Protein AF-0000000066492422 (afdb_homodimer)

Foldseek 3Di:
DPPVQVVLFVLQVVQLVLLLVLVVVVCVVVVPPDDCVVVSVFWDWDGADLQFKTKIKGAAAPVQPDPVQWGDPVSVVSNCVVRQLSSRRSVDDVLASDRVFKDWPDKDKFFDATGGHGAMKMKIKGWPDDDNFKTKIKIWIAHPVRPGTGMIMITMMTGHDDDPVSRVSSVVSVVVVVVVVD/DPPVQVVLFVLQVVQLVLLLVLVVVVCVVVVPPDDCVVVSVFWDWDGADLQFKTKIKGAAAPVQPDPVQWGDPVSVVSNCVVRQLSSRRSVDDVLASDRVFKDWPDKDKFFDATGGHGAMKMKIKGWPDDDNFKTKIKIWIAHPVRPGTGMIMITMMTGHDDDPVSRVSSVVSVVVVVVVVD

pLDDT: mean 96.15, std 6.26, range [48.66, 99.0]

Solvent-accessible surface area (backbone atoms only — not comparable to full-atom values): 18317 Å² total; per-residue (Å²): 126,57,79,64,56,54,51,42,34,50,50,11,38,47,35,39,51,49,51,52,51,53,51,51,49,50,33,59,76,65,65,53,65,29,60,56,45,68,55,69,70,56,55,39,83,73,48,36,30,49,81,17,16,28,28,33,35,40,68,33,42,63,55,41,12,40,97,86,49,25,53,25,77,21,47,52,31,36,52,50,48,49,51,39,59,52,13,43,34,33,61,36,39,93,94,35,62,40,72,84,9,61,45,67,38,30,44,37,37,40,47,70,43,88,47,46,58,73,41,58,36,24,40,42,19,37,47,74,44,73,61,90,49,45,33,37,27,38,34,39,32,23,36,79,83,64,80,44,66,31,30,40,36,42,38,34,33,37,51,48,82,50,54,67,72,51,48,50,52,51,51,52,50,53,52,53,54,56,58,69,75,107,127,59,79,65,54,54,52,42,33,50,50,10,38,47,35,40,51,47,50,51,52,54,52,52,49,51,33,58,75,65,65,53,64,29,59,58,46,67,54,70,69,58,55,39,82,74,47,35,31,50,81,17,16,29,29,33,34,39,66,33,42,62,53,42,11,39,94,87,50,24,54,26,79,23,48,51,31,36,53,51,48,48,50,40,60,52,14,45,34,33,62,36,40,94,95,36,63,40,71,84,9,62,44,68,40,30,43,37,38,41,46,70,43,88,48,48,57,73,40,59,34,25,41,41,19,38,48,76,43,72,60,88,47,46,33,37,27,37,34,39,33,24,35,80,84,63,81,45,66,29,31,39,35,43,38,34,33,35,52,48,82,49,54,66,71,51,48,50,53,52,51,51,50,52,51,53,54,57,57,70,75,106

Sequence (364 aa):
MTNDDGARRRAAREAVEGFCEVYKGIMKEKNFKGYDRQLMQDLRLIDASPSGGAVWELTITEFWANLNGVMHGGAYGVIFDMCTAISMNPIAREGYWEFLAGVTRSLNISYLKAVPIGTTIRIRANVVQHGRTMALISAVMESPDGKVVYATAEHHKVHVPVQPEYAQRMKKWRQRRELAKLMTNDDGARRRAAREAVEGFCEVYKGIMKEKNFKGYDRQLMQDLRLIDASPSGGAVWELTITEFWANLNGVMHGGAYGVIFDMCTAISMNPIAREGYWEFLAGVTRSLNISYLKAVPIGTTIRIRANVVQHGRTMALISAVMESPDGKVVYATAEHHKVHVPVQPEYAQRMKKWRQRRELAKL

Secondary structure (DSSP, 8-state):
--HHHHHHHHHHHHHHHHHHHHHHHHHHHTT---TTHHHHHH-EEEEEETTTEEEEEEE--GGGB-TTSBB-HHHHHHHHHHHHHHTTGGG-BTTBS-TT-EEEEEEEEEE-S--BTT-EEEEEEEEEEE-SSEEEEEEEEE-TTS--EEEEEEEEEEE-PPPHHHHHHHHHHHHHHHHHT-/--HHHHHHHHHHHHHHHHHHHHHHHHHHHTT---TTHHHHHH-EEEEEETTTEEEEEEE--GGGB-TTSBB-HHHHHHHHHHHHHHTTGGG-BTTBS-TT-EEEEEEEEEE-S--BTT-EEEEEEEEEEE-SSEEEEEEEEE-TTS--EEEEEEEEEEE-PPPHHHHHHHHHHHHHHHHHT-

InterPro domains:
  IPR006683 Thioesterase domain [PF03061] (68-149)
  IPR029069 HotDog domain superfamily [SSF54637] (42-155)
  IPR039298 Acyl-coenzyme A thioesterase 13 [PTHR21660] (27-159)

Radius of gyration: 21.84 Å; Cα contacts (8 Å, |Δi|>4): 768; chains: 2; bounding box: 45×78×49 Å

Nearest PDB structures (foldseek):
  2h4u-assembly1_A  TM=9.415E-01  e=3.063E-11  Homo sapiens
  4gah-assembly1_B  TM=8.588E-01  e=3.114E-08  Homo sapiens
  4ae8-assembly2_D  TM=7.469E-01  e=1.188E-08  Homo sapiens
  4ae8-assembly1_A  TM=6.690E-01  e=1.512E-08  Homo sapiens
  7qv0-assembly1_C-2  TM=8.274E-01  e=2.562E-07  Candidatus Scalindua brodae

Organism: Paracoccidioides lutzii (strain ATCC MYA-826 / Pb01) (NCBI:txid502779)

Structure (mmCIF, N/CA/C/O backbone):
data_AF-0000000066492422-model_v1
#
loop_
_entity.id
_entity.type
_entity.pdbx_description
1 polymer 'Thioesterase domain-containing protein'
#
loop_
_atom_site.group_PDB
_atom_site.id
_atom_site.type_symbol
_atom_site.label_atom_id
_atom_site.label_alt_id
_atom_site.label_comp_id
_atom_site.label_asym_id
_atom_site.label_entity_id
_atom_site.label_seq_id
_atom_site.pdbx_PDB_ins_code
_atom_site.Cartn_x
_atom_site.Cartn_y
_atom_site.Cartn_z
_atom_site.occupancy
_atom_site.B_iso_or_equiv
_atom_site.auth_seq_id
_atom_site.auth_comp_id
_atom_site.auth_asym_id
_atom_site.auth_atom_id
_atom_site.pdbx_PDB_model_num
ATOM 1 N N . MET A 1 1 ? -21.359 25.891 19.078 1 48.66 1 MET A N 1
ATOM 2 C CA . MET A 1 1 ? -19.922 25.781 18.859 1 48.66 1 MET A CA 1
ATOM 3 C C . MET A 1 1 ? -19.188 27.031 19.344 1 48.66 1 MET A C 1
ATOM 5 O O . MET A 1 1 ? -19.406 28.125 18.812 1 48.66 1 MET A O 1
ATOM 9 N N . THR A 1 2 ? -18.766 27 20.578 1 56.66 2 THR A N 1
ATOM 10 C CA . THR A 1 2 ? -18.266 28.25 21.125 1 56.66 2 THR A CA 1
ATOM 11 C C . THR A 1 2 ? -17.172 28.828 20.219 1 56.66 2 THR A C 1
ATOM 13 O O . THR A 1 2 ? -16.625 28.125 19.391 1 56.66 2 THR A O 1
ATOM 16 N N . ASN A 1 3 ? -16.984 30.203 20.188 1 65.94 3 ASN A N 1
ATOM 17 C CA . ASN A 1 3 ? -16 31 19.469 1 65.94 3 ASN A CA 1
ATOM 18 C C . ASN A 1 3 ? -14.625 30.344 19.484 1 65.94 3 ASN A C 1
ATOM 20 O O . ASN A 1 3 ? -13.922 30.359 18.469 1 65.94 3 ASN A O 1
ATOM 24 N N . ASP A 1 4 ? -14.289 29.547 20.516 1 81.31 4 ASP A N 1
ATOM 25 C CA . ASP A 1 4 ? -12.977 28.938 20.719 1 81.31 4 ASP A CA 1
ATOM 26 C C . ASP A 1 4 ? -12.852 27.641 19.938 1 81.31 4 ASP A C 1
ATOM 28 O O . ASP A 1 4 ? -11.812 27.375 19.312 1 81.31 4 ASP A O 1
ATOM 32 N N . ASP A 1 5 ? -14.008 26.891 19.812 1 83.12 5 ASP A N 1
ATOM 33 C CA . ASP A 1 5 ? -13.992 25.625 19.078 1 83.12 5 ASP A CA 1
ATOM 34 C C . ASP A 1 5 ? -13.812 25.859 17.578 1 83.12 5 ASP A C 1
ATOM 36 O O . ASP A 1 5 ? -13.078 25.125 16.906 1 83.12 5 ASP A O 1
ATOM 40 N N . GLY A 1 6 ? -14.375 26.875 17.094 1 88.5 6 GLY A N 1
ATOM 41 C CA . GLY A 1 6 ? -14.242 27.234 15.688 1 88.5 6 GLY A CA 1
ATOM 42 C C . GLY A 1 6 ? -12.828 27.625 15.305 1 88.5 6 GLY A C 1
ATOM 43 O O . GLY A 1 6 ? -12.336 27.234 14.242 1 88.5 6 GLY A O 1
ATOM 44 N N . ALA A 1 7 ? -12.227 28.406 16.141 1 91.94 7 ALA A N 1
ATOM 45 C CA . ALA A 1 7 ? -10.852 28.844 15.898 1 91.94 7 ALA A CA 1
ATOM 46 C C . ALA A 1 7 ? -9.898 27.656 15.906 1 91.94 7 ALA A C 1
ATOM 48 O O . ALA A 1 7 ? -8.977 27.578 15.086 1 91.94 7 ALA A O 1
ATOM 49 N N . ARG A 1 8 ? -10.117 26.781 16.797 1 94.38 8 ARG A N 1
ATOM 50 C CA . ARG A 1 8 ? -9.266 25.594 16.891 1 94.38 8 ARG A CA 1
ATOM 51 C C . ARG A 1 8 ? -9.422 24.703 15.672 1 94.38 8 ARG A C 1
ATOM 53 O O . ARG A 1 8 ? -8.445 24.125 15.188 1 94.38 8 ARG A O 1
ATOM 60 N N . ARG A 1 9 ? -10.578 24.562 15.234 1 94.62 9 ARG A N 1
ATOM 61 C CA . ARG A 1 9 ? -10.844 23.766 14.047 1 94.62 9 ARG A CA 1
ATOM 62 C C . ARG A 1 9 ? -10.219 24.391 12.805 1 94.62 9 ARG A C 1
ATOM 64 O O . ARG A 1 9 ? -9.703 23.688 11.945 1 94.62 9 ARG A O 1
ATOM 71 N N . ARG A 1 10 ? -10.32 25.625 12.75 1 95.31 10 ARG A N 1
ATOM 72 C CA . ARG A 1 10 ? -9.695 26.344 11.633 1 95.31 10 ARG A CA 1
ATOM 73 C C . ARG A 1 10 ? -8.188 26.156 11.641 1 95.31 10 ARG A C 1
ATOM 75 O O . ARG A 1 10 ? -7.57 25.969 10.594 1 95.31 10 ARG A O 1
ATOM 82 N N . ALA A 1 11 ? -7.664 26.234 12.797 1 96 11 ALA A N 1
ATOM 83 C CA . ALA A 1 11 ? -6.223 26.062 12.938 1 96 11 ALA A CA 1
ATOM 84 C C . ALA A 1 11 ? -5.801 24.656 12.523 1 96 11 ALA A C 1
ATOM 86 O O . ALA A 1 11 ? -4.754 24.469 11.898 1 96 11 ALA A O 1
ATOM 87 N N . ALA A 1 12 ? -6.598 23.703 12.898 1 98.06 12 ALA A N 1
ATOM 88 C CA . ALA A 1 12 ? -6.324 22.312 12.516 1 98.06 12 ALA A CA 1
ATOM 89 C C . ALA A 1 12 ? -6.352 22.141 11 1 98.06 12 ALA A C 1
ATOM 91 O O . ALA A 1 12 ? -5.461 21.516 10.422 1 98.06 12 ALA A O 1
ATOM 92 N N . ARG A 1 13 ? -7.332 22.672 10.422 1 97.94 13 ARG A N 1
ATOM 93 C CA . ARG A 1 13 ? -7.449 22.609 8.969 1 97.94 13 ARG A CA 1
ATOM 94 C C . ARG A 1 13 ? -6.254 23.281 8.297 1 97.94 13 ARG A C 1
ATOM 96 O O . ARG A 1 13 ? -5.699 22.75 7.332 1 97.94 13 ARG A O 1
ATOM 103 N N . GLU A 1 14 ? -5.859 24.406 8.797 1 97.06 14 GLU A N 1
ATOM 104 C CA . GLU A 1 14 ? -4.727 25.125 8.242 1 97.06 14 GLU A CA 1
ATOM 105 C C . GLU A 1 14 ? -3.438 24.312 8.352 1 97.06 14 GLU A C 1
ATOM 107 O O . GLU A 1 14 ? -2.586 24.375 7.461 1 97.06 14 GLU A O 1
ATOM 112 N N . ALA A 1 15 ? -3.301 23.656 9.438 1 97.62 15 ALA A N 1
ATOM 113 C CA . ALA A 1 15 ? -2.111 22.828 9.633 1 97.62 15 ALA A CA 1
ATOM 114 C C . ALA A 1 15 ? -2.018 21.75 8.562 1 97.62 15 ALA A C 1
ATOM 116 O O . ALA A 1 15 ? -0.952 21.531 7.977 1 97.62 15 ALA A O 1
ATOM 117 N N . VAL A 1 16 ? -3.115 21.078 8.289 1 98.56 16 VAL A N 1
ATOM 118 C CA . VAL A 1 16 ? -3.148 20.016 7.285 1 98.56 16 VAL A CA 1
ATOM 119 C C . VAL A 1 16 ? -2.934 20.609 5.895 1 98.56 16 VAL A C 1
ATOM 121 O O . VAL A 1 16 ? -2.146 20.094 5.102 1 98.56 16 VAL A O 1
ATOM 124 N N . GLU A 1 17 ? -3.57 21.703 5.629 1 98 17 GLU A N 1
ATOM 125 C CA . GLU A 1 17 ? -3.424 22.359 4.336 1 98 17 GLU A CA 1
ATOM 126 C C . GLU A 1 17 ? -1.992 22.844 4.129 1 98 17 GLU A C 1
ATOM 128 O O . GLU A 1 17 ? -1.464 22.781 3.016 1 98 17 GLU A O 1
ATOM 133 N N . GLY A 1 18 ? -1.442 23.422 5.227 1 97.62 18 GLY A N 1
ATOM 134 C CA . GLY A 1 18 ? -0.054 23.844 5.152 1 97.62 18 GLY A CA 1
ATOM 135 C C . GLY A 1 18 ? 0.898 22.719 4.793 1 97.62 18 GLY A C 1
ATOM 136 O O . GLY A 1 18 ? 1.77 22.891 3.936 1 97.62 18 GLY A O 1
ATOM 137 N N . PHE A 1 19 ? 0.755 21.609 5.473 1 98.06 19 PHE A N 1
ATOM 138 C CA . PHE A 1 19 ? 1.548 20.438 5.125 1 98.06 19 PHE A CA 1
ATOM 139 C C . PHE A 1 19 ? 1.428 20.109 3.639 1 98.06 19 PHE A C 1
ATOM 141 O O . PHE A 1 19 ? 2.438 19.938 2.951 1 98.06 19 PHE A O 1
ATOM 148 N N . CYS A 1 20 ? 0.201 19.984 3.137 1 98.38 20 CYS A N 1
ATOM 149 C CA . CYS A 1 20 ? -0.037 19.609 1.746 1 98.38 20 CYS A CA 1
ATOM 150 C C . CYS A 1 20 ? 0.605 20.625 0.797 1 98.38 20 CYS A C 1
ATOM 152 O O . CYS A 1 20 ? 1.192 20.234 -0.216 1 98.38 20 CYS A O 1
ATOM 154 N N . GLU A 1 21 ? 0.509 21.906 1.115 1 97.94 21 GLU A N 1
ATOM 155 C CA . GLU A 1 21 ? 1.081 22.938 0.263 1 97.94 21 GLU A CA 1
ATOM 156 C C . GLU A 1 21 ? 2.6 22.812 0.179 1 97.94 21 GLU A C 1
ATOM 158 O O . GLU A 1 21 ? 3.172 22.844 -0.913 1 97.94 21 GLU A O 1
ATOM 163 N N . VAL A 1 22 ? 3.191 22.688 1.302 1 97.94 22 VAL A N 1
ATOM 164 C CA . VAL A 1 22 ? 4.645 22.562 1.336 1 97.94 22 VAL A CA 1
ATOM 165 C C . VAL A 1 22 ? 5.074 21.281 0.632 1 97.94 22 VAL A C 1
ATOM 167 O O . VAL A 1 22 ? 6.023 21.281 -0.155 1 97.94 22 VAL A O 1
ATOM 170 N N . TYR A 1 23 ? 4.402 20.203 0.917 1 97.94 23 TYR A N 1
ATOM 171 C CA . TYR A 1 23 ? 4.691 18.891 0.323 1 97.94 23 TYR A CA 1
ATOM 172 C C . TYR A 1 23 ? 4.617 18.969 -1.197 1 97.94 23 TYR A C 1
ATOM 174 O O . TYR A 1 23 ? 5.551 18.562 -1.891 1 97.94 23 TYR A O 1
ATOM 182 N N . LYS A 1 24 ? 3.557 19.484 -1.705 1 97.19 24 LYS A N 1
ATOM 183 C CA . LYS A 1 24 ? 3.361 19.609 -3.146 1 97.19 24 LYS A CA 1
ATOM 184 C C . LYS A 1 24 ? 4.391 20.547 -3.762 1 97.19 24 LYS A C 1
ATOM 186 O O . LYS A 1 24 ? 4.84 20.328 -4.891 1 97.19 24 LYS A O 1
ATOM 191 N N . GLY A 1 25 ? 4.719 21.594 -3.041 1 97.06 25 GLY A N 1
ATOM 192 C CA . GLY A 1 25 ? 5.777 22.484 -3.496 1 97.06 25 GLY A CA 1
ATOM 193 C C . GLY A 1 25 ? 7.109 21.781 -3.676 1 97.06 25 GLY A C 1
ATOM 194 O O . GLY A 1 25 ? 7.785 21.969 -4.688 1 97.06 25 GLY A O 1
ATOM 195 N N . ILE A 1 26 ? 7.453 20.984 -2.721 1 97 26 ILE A N 1
ATOM 196 C CA . ILE A 1 26 ? 8.703 20.219 -2.783 1 97 26 ILE A CA 1
ATOM 197 C C . ILE A 1 26 ? 8.656 19.25 -3.957 1 97 26 ILE A C 1
ATOM 199 O O . ILE A 1 26 ? 9.625 19.125 -4.707 1 97 26 ILE A O 1
ATOM 203 N N . MET A 1 27 ? 7.547 18.562 -4.094 1 96.62 27 MET A N 1
ATOM 204 C CA . MET A 1 27 ? 7.383 17.625 -5.191 1 96.62 27 MET A CA 1
ATOM 205 C C . MET A 1 27 ? 7.602 18.297 -6.539 1 96.62 27 MET A C 1
ATOM 207 O O . MET A 1 27 ? 8.258 17.75 -7.422 1 96.62 27 MET A O 1
ATOM 211 N N . LYS A 1 28 ? 7.059 19.438 -6.703 1 96.75 28 LYS A N 1
ATOM 212 C CA . LYS A 1 28 ? 7.191 20.188 -7.945 1 96.75 28 LYS A CA 1
ATOM 213 C C . LYS A 1 28 ? 8.641 20.609 -8.18 1 96.75 28 LYS A C 1
ATOM 215 O O . LYS A 1 28 ? 9.18 20.422 -9.273 1 96.75 28 LYS A O 1
ATOM 220 N N . GLU A 1 29 ? 9.227 21.172 -7.207 1 96.69 29 GLU A N 1
ATOM 221 C CA . GLU A 1 29 ? 10.594 21.672 -7.293 1 96.69 29 GLU A CA 1
ATOM 222 C C . GLU A 1 29 ? 11.562 20.547 -7.656 1 96.69 29 GLU A C 1
ATOM 224 O O . GLU A 1 29 ? 12.477 20.75 -8.461 1 96.69 29 GLU A O 1
ATOM 229 N N . LYS A 1 30 ? 11.336 19.422 -7.098 1 95.44 30 LYS A N 1
ATOM 230 C CA . LYS A 1 30 ? 12.266 18.312 -7.293 1 95.44 30 LYS A CA 1
ATOM 231 C C . LYS A 1 30 ? 11.836 17.438 -8.469 1 95.44 30 LYS A C 1
ATOM 233 O O . LYS A 1 30 ? 12.477 16.422 -8.766 1 95.44 30 LYS A O 1
ATOM 238 N N . ASN A 1 31 ? 10.703 17.797 -9.125 1 95.94 31 ASN A N 1
ATOM 239 C CA . ASN A 1 31 ? 10.102 16.922 -10.133 1 95.94 31 ASN A CA 1
ATOM 240 C C . ASN A 1 31 ? 9.961 15.492 -9.617 1 95.94 31 ASN A C 1
ATOM 242 O O . ASN A 1 31 ? 10.375 14.547 -10.281 1 95.94 31 ASN A O 1
ATOM 246 N N . PHE A 1 32 ? 9.461 15.477 -8.414 1 93.12 32 PHE A N 1
ATOM 247 C CA . PHE A 1 32 ? 9.383 14.219 -7.68 1 93.12 32 PHE A CA 1
ATOM 248 C C . PHE A 1 32 ? 8.305 13.32 -8.273 1 93.12 32 PHE A C 1
ATOM 250 O O . PHE A 1 32 ? 7.156 13.734 -8.43 1 93.12 32 PHE A O 1
ATOM 257 N N . LYS A 1 33 ? 8.648 12.102 -8.633 1 89.19 33 LYS A N 1
ATOM 258 C CA . LYS A 1 33 ? 7.738 11.125 -9.227 1 89.19 33 LYS A CA 1
ATOM 259 C C . LYS A 1 33 ? 7.555 9.922 -8.297 1 89.19 33 LYS A C 1
ATOM 261 O O . LYS A 1 33 ? 7.395 8.797 -8.766 1 89.19 33 LYS A O 1
ATOM 266 N N . GLY A 1 34 ? 7.637 10.219 -7.043 1 90.38 34 GLY A N 1
ATOM 267 C CA . GLY A 1 34 ? 7.613 9.125 -6.086 1 90.38 34 GLY A CA 1
ATOM 268 C C . GLY A 1 34 ? 6.254 8.469 -5.965 1 90.38 34 GLY A C 1
ATOM 269 O O . GLY A 1 34 ? 5.324 8.82 -6.691 1 90.38 34 GLY A O 1
ATOM 270 N N . TYR A 1 35 ? 6.125 7.531 -5.078 1 96.31 35 TYR A N 1
ATOM 271 C CA . TYR A 1 35 ? 5.07 6.527 -5.039 1 96.31 35 TYR A CA 1
ATOM 272 C C . TYR A 1 35 ? 3.729 7.156 -4.684 1 96.31 35 TYR A C 1
ATOM 274 O O . TYR A 1 35 ? 2.676 6.645 -5.066 1 96.31 35 TYR A O 1
ATOM 282 N N . ASP A 1 36 ? 3.74 8.242 -3.969 1 97.19 36 ASP A N 1
ATOM 283 C CA . ASP A 1 36 ? 2.498 8.828 -3.475 1 97.19 36 ASP A CA 1
ATOM 284 C C . ASP A 1 36 ? 2.072 10.016 -4.336 1 97.19 36 ASP A C 1
ATOM 286 O O . ASP A 1 36 ? 1.165 10.766 -3.963 1 97.19 36 ASP A O 1
ATOM 290 N N . ARG A 1 37 ? 2.682 10.227 -5.406 1 96.62 37 ARG A N 1
ATOM 291 C CA . ARG A 1 37 ? 2.428 11.414 -6.219 1 96.62 37 ARG A CA 1
ATOM 292 C C . ARG A 1 37 ? 0.964 11.484 -6.637 1 96.62 37 ARG A C 1
ATOM 294 O O . ARG A 1 37 ? 0.316 12.523 -6.473 1 96.62 37 ARG A O 1
ATOM 301 N N . GLN A 1 38 ? 0.465 10.453 -7.23 1 96.88 38 GLN A N 1
ATOM 302 C CA . GLN A 1 38 ? -0.913 10.445 -7.711 1 96.88 38 GLN A CA 1
ATOM 303 C C . GLN A 1 38 ? -1.896 10.672 -6.566 1 96.88 38 GLN A C 1
ATOM 305 O O . GLN A 1 38 ? -2.889 11.391 -6.723 1 96.88 38 GLN A O 1
ATOM 310 N N . LEU A 1 39 ? -1.617 10.062 -5.426 1 98.25 39 LEU A N 1
ATOM 311 C CA . LEU A 1 39 ? -2.512 10.219 -4.285 1 98.25 39 LEU A CA 1
ATOM 312 C C . LEU A 1 39 ? -2.596 11.688 -3.857 1 98.25 39 LEU A C 1
ATOM 314 O O . LEU A 1 39 ? -3.689 12.203 -3.613 1 98.25 39 LEU A O 1
ATOM 318 N N . MET A 1 40 ? -1.462 12.312 -3.748 1 97.81 40 MET A N 1
ATOM 319 C CA . MET A 1 40 ? -1.415 13.695 -3.287 1 97.81 40 MET A CA 1
ATOM 320 C C . MET A 1 40 ? -2.145 14.617 -4.258 1 97.81 40 MET A C 1
ATOM 322 O O . MET A 1 40 ? -2.645 15.672 -3.865 1 97.81 40 MET A O 1
ATOM 326 N N . GLN A 1 41 ? -2.25 14.188 -5.484 1 96.25 41 GLN A N 1
ATOM 327 C CA . GLN A 1 41 ? -3.004 14.945 -6.473 1 96.25 41 GLN A CA 1
ATOM 328 C C . GLN A 1 41 ? -4.504 14.695 -6.336 1 96.25 41 GLN A C 1
ATOM 330 O O . GLN A 1 41 ? -5.312 15.594 -6.574 1 96.25 41 GLN A O 1
ATOM 335 N N . ASP A 1 42 ? -4.871 13.547 -5.938 1 97.94 42 ASP A N 1
ATOM 336 C CA . ASP A 1 42 ? -6.262 13.102 -6.008 1 97.94 42 ASP A CA 1
ATOM 337 C C . ASP A 1 42 ? -6.996 13.406 -4.703 1 97.94 42 ASP A C 1
ATOM 339 O O . ASP A 1 42 ? -8.227 13.492 -4.684 1 97.94 42 ASP A O 1
ATOM 343 N N . LEU A 1 43 ? -6.324 13.602 -3.582 1 98.19 43 LEU A N 1
ATOM 344 C CA . LEU A 1 43 ? -6.949 13.734 -2.27 1 98.19 43 LEU A CA 1
ATOM 345 C C . LEU A 1 43 ? -7.586 15.109 -2.107 1 98.19 43 LEU A C 1
ATOM 347 O O . LEU A 1 43 ? -7.008 16.125 -2.521 1 98.19 43 LEU A O 1
ATOM 351 N N . ARG A 1 44 ? -8.758 15.078 -1.483 1 98.62 44 ARG A N 1
ATOM 352 C CA . ARG A 1 44 ? -9.422 16.312 -1.087 1 98.62 44 ARG A CA 1
ATOM 353 C C . ARG A 1 44 ? -9.664 16.344 0.418 1 98.62 44 ARG A C 1
ATOM 355 O O . ARG A 1 44 ? -10.352 15.477 0.958 1 98.62 44 ARG A O 1
ATOM 362 N N . LEU A 1 45 ? -9.195 17.359 1.055 1 98.81 45 LEU A N 1
ATOM 363 C CA . LEU A 1 45 ? -9.406 17.516 2.488 1 98.81 45 LEU A CA 1
ATOM 364 C C . LEU A 1 45 ? -10.836 17.984 2.779 1 98.81 45 LEU A C 1
ATOM 366 O O . LEU A 1 45 ? -11.305 18.953 2.193 1 98.81 45 LEU A O 1
ATOM 370 N N . ILE A 1 46 ? -11.492 17.312 3.654 1 98.69 46 ILE A N 1
ATOM 371 C CA . ILE A 1 46 ? -12.867 17.641 4.004 1 98.69 46 ILE A CA 1
ATOM 372 C C . ILE A 1 46 ? -12.906 18.297 5.379 1 98.69 46 ILE A C 1
ATOM 374 O O . ILE A 1 46 ? -13.688 19.219 5.609 1 98.69 46 ILE A O 1
ATOM 378 N N . ASP A 1 47 ? -12.094 17.812 6.297 1 98.12 47 ASP A N 1
ATOM 379 C CA . ASP A 1 47 ? -12.117 18.297 7.672 1 98.12 47 ASP A CA 1
ATOM 380 C C . ASP A 1 47 ? -10.828 17.938 8.406 1 98.12 47 ASP A C 1
ATOM 382 O O . ASP A 1 47 ? -10.047 17.109 7.926 1 98.12 47 ASP A O 1
ATOM 386 N N . ALA A 1 48 ? -10.609 18.641 9.492 1 98.62 48 ALA A N 1
ATOM 387 C CA . ALA A 1 48 ? -9.5 18.344 10.383 1 98.62 48 ALA A CA 1
ATOM 388 C C . ALA A 1 48 ? -9.898 18.547 11.844 1 98.62 48 ALA A C 1
ATOM 390 O O . ALA A 1 48 ? -10.805 19.312 12.141 1 98.62 48 ALA A O 1
ATOM 391 N N . SER A 1 49 ? -9.234 17.828 12.672 1 98.12 49 SER A N 1
ATOM 392 C CA . SER A 1 49 ? -9.547 17.891 14.102 1 98.12 49 SER A CA 1
ATOM 393 C C . SER A 1 49 ? -8.375 18.422 14.906 1 98.12 49 SER A C 1
ATOM 395 O O . SER A 1 49 ? -7.234 17.984 14.727 1 98.12 49 SER A O 1
ATOM 397 N N . PRO A 1 50 ? -8.648 19.297 15.883 1 97.56 50 PRO A N 1
ATOM 398 C CA . PRO A 1 50 ? -7.574 19.891 16.688 1 97.56 50 PRO A CA 1
ATOM 399 C C . PRO A 1 50 ? -6.809 18.859 17.5 1 97.56 50 PRO A C 1
ATOM 401 O O . PRO A 1 50 ? -5.629 19.062 17.812 1 97.56 50 PRO A O 1
ATOM 404 N N . SER A 1 51 ? -7.41 17.812 17.875 1 97.25 51 SER A N 1
ATOM 405 C CA . SER A 1 51 ? -6.766 16.797 18.703 1 97.25 51 SER A CA 1
ATOM 406 C C . SER A 1 51 ? -5.93 15.844 17.859 1 97.25 51 SER A C 1
ATOM 408 O O . SER A 1 51 ? -5.324 14.906 18.375 1 97.25 51 SER A O 1
ATOM 410 N N . GLY A 1 52 ? -5.816 15.992 16.609 1 98.44 52 GLY A N 1
ATOM 411 C CA . GLY A 1 52 ? -5.172 15.086 15.664 1 98.44 52 GLY A CA 1
ATOM 412 C C . GLY A 1 52 ? -6.16 14.273 14.859 1 98.44 52 GLY A C 1
ATOM 413 O O . GLY A 1 52 ? -6.746 13.312 15.367 1 98.44 52 GLY A O 1
ATOM 414 N N . GLY A 1 53 ? -6.309 14.625 13.68 1 98.62 53 GLY A N 1
ATOM 415 C CA . GLY A 1 53 ? -7.281 13.977 12.82 1 98.62 53 GLY A CA 1
ATOM 416 C C . GLY A 1 53 ? -7.535 14.727 11.523 1 98.62 53 GLY A C 1
ATOM 417 O O . GLY A 1 53 ? -7.32 15.938 11.453 1 98.62 53 GLY A O 1
ATOM 418 N N . ALA A 1 54 ? -7.969 13.992 10.531 1 98.88 54 ALA A N 1
ATOM 419 C CA . ALA A 1 54 ? -8.344 14.57 9.242 1 98.88 54 ALA A CA 1
ATOM 420 C C . ALA A 1 54 ? -9.32 13.656 8.5 1 98.88 54 ALA A C 1
ATOM 422 O O . ALA A 1 54 ? -9.32 12.438 8.695 1 98.88 54 ALA A O 1
ATOM 423 N N . VAL A 1 55 ? -10.141 14.242 7.711 1 98.88 55 VAL A N 1
ATOM 424 C CA . VAL A 1 55 ? -11.078 13.531 6.844 1 98.88 55 VAL A CA 1
ATOM 425 C C . VAL A 1 55 ? -10.812 13.898 5.387 1 98.88 55 VAL A C 1
ATOM 427 O O . VAL A 1 55 ? -10.703 15.078 5.043 1 98.88 55 VAL A O 1
ATOM 430 N N . TRP A 1 56 ? -10.695 12.891 4.617 1 98.88 56 TRP A N 1
ATOM 431 C CA . TRP A 1 56 ? -10.383 13.062 3.201 1 98.88 56 TRP A CA 1
ATOM 432 C C . TRP A 1 56 ? -11.461 12.43 2.324 1 98.88 56 TRP A C 1
ATOM 434 O O . TRP A 1 56 ? -12.172 11.523 2.768 1 98.88 56 TRP A O 1
ATOM 444 N N . GLU A 1 57 ? -11.523 12.914 1.146 1 98.88 57 GLU A N 1
ATOM 445 C CA . GLU A 1 57 ? -12.312 12.273 0.098 1 98.88 57 GLU A CA 1
ATOM 446 C C . GLU A 1 57 ? -11.445 11.906 -1.104 1 98.88 57 GLU A C 1
ATOM 448 O O . GLU A 1 57 ? -10.516 12.641 -1.449 1 98.88 57 GLU A O 1
ATOM 453 N N . LEU A 1 58 ? -11.758 10.836 -1.727 1 98.88 58 LEU A N 1
ATOM 454 C CA . LEU A 1 58 ? -11.039 10.305 -2.879 1 98.88 58 LEU A CA 1
ATOM 455 C C . LEU A 1 58 ? -11.969 9.516 -3.789 1 98.88 58 LEU A C 1
ATOM 457 O O . LEU A 1 58 ? -12.742 8.672 -3.318 1 98.88 58 LEU A O 1
ATOM 461 N N . THR A 1 59 ? -11.938 9.797 -5.035 1 98.88 59 THR A N 1
ATOM 462 C CA . THR A 1 59 ? -12.672 8.984 -6.004 1 98.88 59 THR A CA 1
ATOM 463 C C . THR A 1 59 ? -11.773 7.91 -6.602 1 98.88 59 THR A C 1
ATOM 465 O O . THR A 1 59 ? -10.664 8.203 -7.062 1 98.88 59 THR A O 1
ATOM 468 N N . ILE A 1 60 ? -12.273 6.719 -6.602 1 98.69 60 ILE A N 1
ATOM 469 C CA . ILE A 1 60 ? -11.5 5.578 -7.078 1 98.69 60 ILE A CA 1
ATOM 470 C C . ILE A 1 60 ? -11.648 5.445 -8.594 1 98.69 60 ILE A C 1
ATOM 472 O O . ILE A 1 60 ? -12.711 5.062 -9.086 1 98.69 60 ILE A O 1
ATOM 476 N N . THR A 1 61 ? -10.594 5.773 -9.266 1 98.31 61 THR A N 1
ATOM 477 C CA . THR A 1 61 ? -10.516 5.648 -10.719 1 98.31 61 THR A CA 1
ATOM 478 C C . THR A 1 61 ? -9.82 4.352 -11.117 1 98.31 61 THR A C 1
ATOM 480 O O . THR A 1 61 ? -9.453 3.551 -10.25 1 98.31 61 THR A O 1
ATOM 483 N N . GLU A 1 62 ? -9.609 4.184 -12.383 1 97.25 62 GLU A N 1
ATOM 484 C CA . GLU A 1 62 ? -8.906 3.008 -12.883 1 97.25 62 GLU A CA 1
ATOM 485 C C . GLU A 1 62 ? -7.477 2.955 -12.359 1 97.25 62 GLU A C 1
ATOM 487 O O . GLU A 1 62 ? -6.914 1.872 -12.188 1 97.25 62 GLU A O 1
ATOM 492 N N . PHE A 1 63 ? -6.883 4.098 -12.148 1 97.62 63 PHE A N 1
ATOM 493 C CA . PHE A 1 63 ? -5.527 4.164 -11.625 1 97.62 63 PHE A CA 1
ATOM 494 C C . PHE A 1 63 ? -5.391 3.322 -10.359 1 97.62 63 PHE A C 1
ATOM 496 O O . PHE A 1 63 ? -4.379 2.648 -10.156 1 97.62 63 PHE A O 1
ATOM 503 N N . TRP A 1 64 ? -6.461 3.34 -9.516 1 98.44 64 TRP A N 1
ATOM 504 C CA . TRP A 1 64 ? -6.414 2.717 -8.195 1 98.44 64 TRP A CA 1
ATOM 505 C C . TRP A 1 64 ? -6.914 1.279 -8.258 1 98.44 64 TRP A C 1
ATOM 507 O O . TRP A 1 64 ? -6.965 0.59 -7.234 1 98.44 64 TRP A O 1
ATOM 517 N N . ALA A 1 65 ? -7.254 0.767 -9.406 1 97.62 65 ALA A N 1
ATOM 518 C CA . ALA A 1 65 ? -8.047 -0.457 -9.531 1 97.62 65 ALA A CA 1
ATOM 519 C C . ALA A 1 65 ? -7.148 -1.66 -9.812 1 97.62 65 ALA A C 1
ATOM 521 O O . ALA A 1 65 ? -5.98 -1.502 -10.18 1 97.62 65 ALA A O 1
ATOM 522 N N . ASN A 1 66 ? -7.68 -2.846 -9.531 1 97.5 66 ASN A N 1
ATOM 523 C CA . ASN A 1 66 ? -7.113 -4.094 -10.039 1 97.5 66 ASN A CA 1
ATOM 524 C C . ASN A 1 66 ? -7.871 -4.598 -11.258 1 97.5 66 ASN A C 1
ATOM 526 O O . ASN A 1 66 ? -8.789 -3.93 -11.75 1 97.5 66 ASN A O 1
ATOM 530 N N . LEU A 1 67 ? -7.488 -5.719 -11.773 1 96.56 67 LEU A N 1
ATOM 531 C CA . LEU A 1 67 ? -8.047 -6.246 -13.008 1 96.56 67 LEU A CA 1
ATOM 532 C C . LEU A 1 67 ? -9.5 -6.652 -12.82 1 96.56 67 LEU A C 1
ATOM 534 O O . LEU A 1 67 ? -10.234 -6.82 -13.797 1 96.56 67 LEU A O 1
ATOM 538 N N . ASN A 1 68 ? -9.93 -6.84 -11.586 1 96.06 68 ASN A N 1
ATOM 539 C CA . ASN A 1 68 ? -11.305 -7.223 -11.312 1 96.06 68 ASN A CA 1
ATOM 540 C C . ASN A 1 68 ? -12.227 -6.008 -11.258 1 96.06 68 ASN A C 1
ATOM 542 O O . ASN A 1 68 ? -13.422 -6.141 -10.992 1 96.06 68 ASN A O 1
ATOM 546 N N . GLY A 1 69 ? -11.68 -4.824 -11.367 1 96.06 69 GLY A N 1
ATOM 547 C CA . GLY A 1 69 ? -12.516 -3.635 -11.484 1 96.06 69 GLY A CA 1
ATOM 548 C C . GLY A 1 69 ? -12.844 -3.008 -10.141 1 96.06 69 GLY A C 1
ATOM 549 O O . GLY A 1 69 ? -13.781 -2.213 -10.031 1 96.06 69 GLY A O 1
ATOM 550 N N . VAL A 1 70 ? -12.219 -3.379 -9.156 1 98 70 VAL A N 1
ATOM 551 C CA . VAL A 1 70 ? -12.352 -2.793 -7.832 1 98 70 VAL A CA 1
ATOM 552 C C . VAL A 1 70 ? -11.008 -2.238 -7.367 1 98 70 VAL A C 1
ATOM 554 O O . VAL A 1 70 ? -9.977 -2.502 -7.984 1 98 70 VAL A O 1
ATOM 557 N N . MET A 1 71 ? -11.031 -1.462 -6.301 1 98.75 71 MET A N 1
ATOM 558 C CA . MET A 1 71 ? -9.789 -0.91 -5.773 1 98.75 71 MET A CA 1
ATOM 559 C C . MET A 1 71 ? -8.812 -2.021 -5.398 1 98.75 71 MET A C 1
ATOM 561 O O . MET A 1 71 ? -9.203 -3.002 -4.758 1 98.75 71 MET A O 1
ATOM 565 N N . HIS A 1 72 ? -7.582 -1.849 -5.836 1 98.81 72 HIS A N 1
ATOM 566 C CA . HIS A 1 72 ? -6.531 -2.83 -5.602 1 98.81 72 HIS A CA 1
ATOM 567 C C . HIS A 1 72 ? -6.215 -2.953 -4.113 1 98.81 72 HIS A C 1
ATOM 569 O O . HIS A 1 72 ? -6.141 -1.947 -3.404 1 98.81 72 HIS A O 1
ATOM 575 N N . GLY A 1 73 ? -5.945 -4.105 -3.604 1 98.56 73 GLY A N 1
ATOM 576 C CA . GLY A 1 73 ? -5.617 -4.316 -2.203 1 98.56 73 GLY A CA 1
ATOM 577 C C . GLY A 1 73 ? -4.398 -3.533 -1.753 1 98.56 73 GLY A C 1
ATOM 578 O O . GLY A 1 73 ? -4.32 -3.104 -0.6 1 98.56 73 GLY A O 1
ATOM 579 N N . GLY A 1 74 ? -3.457 -3.398 -2.633 1 98.56 74 GLY A N 1
ATOM 580 C CA . GLY A 1 74 ? -2.246 -2.646 -2.342 1 98.56 74 GLY A CA 1
ATOM 581 C C . GLY A 1 74 ? -2.477 -1.148 -2.273 1 98.56 74 GLY A C 1
ATOM 582 O O . GLY A 1 74 ? -1.677 -0.418 -1.686 1 98.56 74 GLY A O 1
ATOM 583 N N . ALA A 1 75 ? -3.518 -0.676 -2.926 1 98.81 75 ALA A N 1
ATOM 584 C CA . ALA A 1 75 ? -3.799 0.757 -2.939 1 98.81 75 ALA A CA 1
ATOM 585 C C . ALA A 1 75 ? -4.199 1.25 -1.552 1 98.81 75 ALA A C 1
ATOM 587 O O . ALA A 1 75 ? -3.869 2.375 -1.167 1 98.81 75 ALA A O 1
ATOM 588 N N . TYR A 1 76 ? -4.898 0.379 -0.799 1 98.94 76 TYR A N 1
ATOM 589 C CA . TYR A 1 76 ? -5.273 0.737 0.563 1 98.94 76 TYR A CA 1
ATOM 590 C C . TYR A 1 76 ? -4.051 1.134 1.381 1 98.94 76 TYR A C 1
ATOM 592 O O . TYR A 1 76 ? -4.121 2.041 2.215 1 98.94 76 TYR A O 1
ATOM 600 N N . GLY A 1 77 ? -2.922 0.425 1.131 1 98.81 77 GLY A N 1
ATOM 601 C CA . GLY A 1 77 ? -1.703 0.691 1.877 1 98.81 77 GLY A CA 1
ATOM 602 C C . GL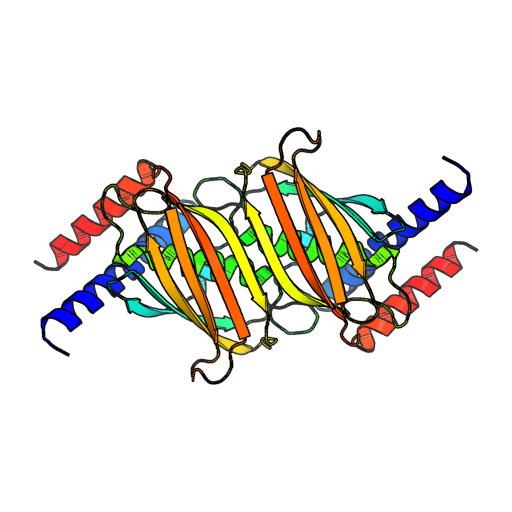Y A 1 77 ? -1.245 2.135 1.778 1 98.81 77 GLY A C 1
ATOM 603 O O . GLY A 1 77 ? -1.017 2.789 2.797 1 98.81 77 GLY A O 1
ATOM 604 N N . VAL A 1 78 ? -1.152 2.627 0.552 1 98.81 78 VAL A N 1
ATOM 605 C CA . VAL A 1 78 ? -0.637 3.98 0.372 1 98.81 78 VAL A CA 1
ATOM 606 C C . VAL A 1 78 ? -1.678 4.996 0.839 1 98.81 78 VAL A C 1
ATOM 608 O O . VAL A 1 78 ? -1.329 6.039 1.399 1 98.81 78 VAL A O 1
ATOM 611 N N . ILE A 1 79 ? -2.959 4.746 0.625 1 98.94 79 ILE A N 1
ATOM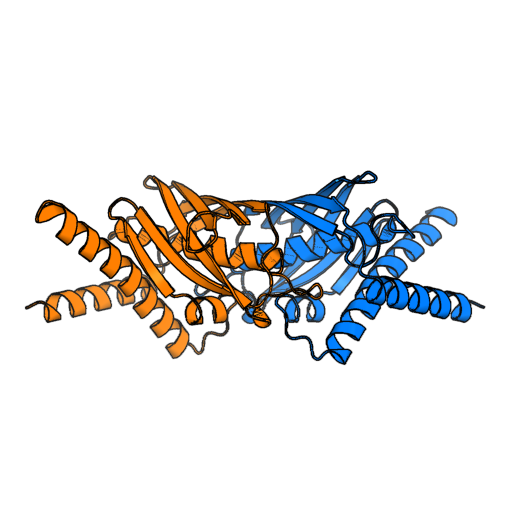 612 C CA . ILE A 1 79 ? -4.02 5.668 1.017 1 98.94 79 ILE A CA 1
ATOM 613 C C . ILE A 1 79 ? -4.047 5.809 2.537 1 98.94 79 ILE A C 1
ATOM 615 O O . ILE A 1 79 ? -3.986 6.922 3.062 1 98.94 79 ILE A O 1
ATOM 619 N N . PHE A 1 80 ? -4.059 4.672 3.246 1 98.94 80 PHE A N 1
ATOM 620 C CA . PHE A 1 80 ? -4.07 4.727 4.703 1 98.94 80 PHE A CA 1
ATOM 621 C C . PHE A 1 80 ? -2.758 5.297 5.23 1 98.94 80 PHE A C 1
ATOM 623 O O . PHE A 1 80 ? -2.756 6.098 6.168 1 98.94 80 PHE A O 1
ATOM 630 N N . ASP A 1 81 ? -1.631 4.879 4.699 1 98.94 81 ASP A N 1
ATOM 631 C CA . ASP A 1 81 ? -0.322 5.355 5.137 1 98.94 81 ASP A CA 1
ATOM 632 C C . ASP A 1 81 ? -0.261 6.879 5.125 1 98.94 81 ASP A C 1
ATOM 634 O O . ASP A 1 81 ? 0.057 7.5 6.141 1 98.94 81 ASP A O 1
ATOM 638 N N . MET A 1 82 ? -0.668 7.469 4.039 1 98.81 82 MET A N 1
ATOM 639 C CA . MET A 1 82 ? -0.561 8.914 3.867 1 98.81 82 MET A CA 1
ATOM 640 C C . MET A 1 82 ? -1.625 9.641 4.684 1 98.81 82 MET A C 1
ATOM 642 O O . MET A 1 82 ? -1.323 10.609 5.383 1 98.81 82 MET A O 1
ATOM 646 N N . CYS A 1 83 ? -2.85 9.188 4.617 1 98.94 83 CYS A N 1
ATOM 647 C CA . CYS A 1 83 ? -3.939 9.891 5.281 1 98.94 83 CYS A CA 1
ATOM 648 C C . CYS A 1 83 ? -3.75 9.883 6.793 1 98.94 83 CYS A C 1
ATOM 650 O O . CYS A 1 83 ? -4.02 10.883 7.461 1 98.94 83 CYS A O 1
ATOM 652 N N . THR A 1 84 ? -3.281 8.742 7.336 1 98.88 84 THR A N 1
ATOM 653 C CA . THR A 1 84 ? -3.021 8.688 8.773 1 98.88 84 THR A CA 1
ATOM 654 C C . THR A 1 84 ? -1.821 9.562 9.133 1 98.88 84 THR A C 1
ATOM 656 O O . THR A 1 84 ? -1.875 10.328 10.094 1 98.88 84 THR A O 1
ATOM 659 N N . ALA A 1 85 ? -0.756 9.484 8.391 1 98.62 85 ALA A N 1
ATOM 660 C CA . ALA A 1 85 ? 0.438 10.273 8.688 1 98.62 85 ALA A CA 1
ATOM 661 C C . ALA A 1 85 ? 0.121 11.766 8.688 1 98.62 85 ALA A C 1
ATOM 663 O O . ALA A 1 85 ? 0.52 12.492 9.602 1 98.62 85 ALA A O 1
ATOM 664 N N . ILE A 1 86 ? -0.638 12.227 7.727 1 98.62 86 ILE A N 1
ATOM 665 C CA . ILE A 1 86 ? -0.937 13.648 7.586 1 98.62 86 ILE A CA 1
ATOM 666 C C . ILE A 1 86 ? -1.858 14.094 8.719 1 98.62 86 ILE A C 1
ATOM 668 O O . ILE A 1 86 ? -1.833 15.258 9.125 1 98.62 86 ILE A O 1
ATOM 672 N N . SER A 1 87 ? -2.633 13.18 9.281 1 98.5 87 SER A N 1
ATOM 673 C CA . SER A 1 87 ? -3.586 13.492 10.336 1 98.5 87 SER A CA 1
ATOM 674 C C . SER A 1 87 ? -2.875 13.938 11.609 1 98.5 87 SER A C 1
ATOM 676 O O . SER A 1 87 ? -3.504 14.469 12.531 1 98.5 87 SER A O 1
ATOM 678 N N . MET A 1 88 ? -1.607 13.805 11.719 1 98.62 88 MET A N 1
ATOM 679 C CA . MET A 1 88 ? -0.807 14.227 12.859 1 98.62 88 MET A CA 1
ATOM 680 C C . MET A 1 88 ? -0.59 15.734 12.852 1 98.62 88 MET A C 1
ATOM 682 O O . MET A 1 88 ? -0.213 16.312 13.867 1 98.62 88 MET A O 1
ATOM 686 N N . ASN A 1 89 ? -0.788 16.375 11.766 1 98.31 89 ASN A N 1
ATOM 687 C CA . ASN A 1 89 ? -0.311 17.734 11.547 1 98.31 89 ASN A CA 1
ATOM 688 C C . ASN A 1 89 ? -1.009 18.734 12.477 1 98.31 89 ASN A C 1
ATOM 690 O O . ASN A 1 89 ? -0.387 19.672 12.953 1 98.31 89 ASN A O 1
ATOM 694 N N . PRO A 1 90 ? -2.312 18.547 12.82 1 98.44 90 PRO A N 1
ATOM 695 C CA . PRO A 1 90 ? -2.951 19.484 13.734 1 98.44 90 PRO A CA 1
ATOM 696 C C . PRO A 1 90 ? -2.266 19.547 15.102 1 98.44 90 PRO A C 1
ATOM 698 O O . PRO A 1 90 ? -2.418 20.531 15.828 1 98.44 90 PRO A O 1
ATOM 701 N N . ILE A 1 91 ? -1.538 18.578 15.461 1 97.88 91 ILE A N 1
ATOM 702 C CA . ILE A 1 91 ? -0.909 18.578 16.781 1 97.88 91 ILE A CA 1
ATOM 703 C C . ILE A 1 91 ? 0.598 18.766 16.625 1 97.88 91 ILE A C 1
ATOM 705 O O . ILE A 1 91 ? 1.325 18.812 17.625 1 97.88 91 ILE A O 1
ATOM 709 N N . ALA A 1 92 ? 1.095 18.859 15.453 1 97.12 92 ALA A N 1
ATOM 710 C CA . ALA A 1 92 ? 2.521 19.016 15.188 1 97.12 92 ALA A CA 1
ATOM 711 C C . ALA A 1 92 ? 3.01 20.391 15.633 1 97.12 92 ALA A C 1
ATOM 713 O O . ALA A 1 92 ? 2.289 21.391 15.508 1 97.12 92 ALA A O 1
ATOM 714 N N . ARG A 1 93 ? 4.141 20.422 16.094 1 94.19 93 ARG A N 1
ATOM 715 C CA . ARG A 1 93 ? 4.844 21.656 16.453 1 94.19 93 ARG A CA 1
ATOM 716 C C . ARG A 1 93 ? 6.355 21.453 16.406 1 94.19 93 ARG A C 1
ATOM 718 O O . ARG A 1 93 ? 6.832 20.344 16.172 1 94.19 93 ARG A O 1
ATOM 725 N N . GLU A 1 94 ? 7.062 22.5 16.547 1 91.69 94 GLU A N 1
ATOM 726 C CA . GLU A 1 94 ? 8.516 22.391 16.531 1 91.69 94 GLU A CA 1
ATOM 727 C C . GLU A 1 94 ? 9.008 21.359 17.531 1 91.69 94 GLU A C 1
ATOM 729 O O . GLU A 1 94 ? 8.625 21.391 18.703 1 91.69 94 GLU A O 1
ATOM 734 N N . GLY A 1 95 ? 9.727 20.406 17.078 1 92.31 95 GLY A N 1
ATOM 735 C CA . GLY A 1 95 ? 10.281 19.359 17.922 1 92.31 95 GLY A CA 1
ATOM 736 C C . GLY A 1 95 ? 9.305 18.25 18.219 1 92.31 95 GLY A C 1
ATOM 737 O O . GLY A 1 95 ? 9.609 17.328 18.969 1 92.31 95 GLY A O 1
ATOM 738 N N . TYR A 1 96 ? 8.133 18.344 17.719 1 96.56 96 TYR A N 1
ATOM 739 C CA . TYR A 1 96 ? 7.078 17.375 17.984 1 96.56 96 TYR A CA 1
ATOM 740 C C . TYR A 1 96 ? 6.324 17.016 16.719 1 96.56 96 TYR A C 1
ATOM 742 O O . TYR A 1 96 ? 5.441 17.766 16.281 1 96.56 96 TYR A O 1
ATOM 750 N N . TRP A 1 97 ? 6.652 15.836 16.172 1 97 97 TRP A N 1
ATOM 751 C CA . TRP A 1 97 ? 6.023 15.305 14.977 1 97 97 TRP A CA 1
ATOM 752 C C . TRP A 1 97 ? 6.016 16.344 13.859 1 97 97 TRP A C 1
ATOM 754 O O . TRP A 1 97 ? 4.973 16.609 13.258 1 97 97 TRP A O 1
ATOM 764 N N . GLU A 1 98 ? 7.164 16.875 13.578 1 95.25 98 GLU A N 1
ATOM 765 C CA . GLU A 1 98 ? 7.34 17.906 12.555 1 95.25 98 GLU A CA 1
ATOM 766 C C . GLU A 1 98 ? 7.152 17.328 11.156 1 95.25 98 GLU A C 1
ATOM 768 O O . GLU A 1 98 ? 6.836 16.141 11 1 95.25 98 GLU A O 1
ATOM 773 N N . PHE A 1 99 ? 7.324 18.156 10.117 1 95.5 99 PHE A N 1
ATOM 774 C CA . PHE A 1 99 ? 7.125 17.844 8.703 1 95.5 99 PHE A CA 1
ATOM 775 C C . PHE A 1 99 ? 7.965 16.641 8.297 1 95.5 99 PHE A C 1
ATOM 777 O O . PHE A 1 99 ? 9.195 16.703 8.305 1 95.5 99 PHE A O 1
ATOM 784 N N . LEU A 1 100 ? 7.305 15.5 7.938 1 95.56 100 LEU A N 1
ATOM 785 C CA . LEU A 1 100 ? 7.902 14.258 7.465 1 95.56 100 LEU A CA 1
ATOM 786 C C . LEU A 1 100 ? 8.789 13.633 8.539 1 95.56 100 LEU A C 1
ATOM 788 O O . LEU A 1 100 ? 9.766 12.953 8.227 1 95.56 100 LEU A O 1
ATOM 792 N N . ALA A 1 101 ? 8.461 13.852 9.82 1 95.94 101 ALA A N 1
ATOM 793 C CA . ALA A 1 101 ? 9.297 13.375 10.914 1 95.94 101 ALA A CA 1
ATOM 794 C C . ALA A 1 101 ? 8.727 12.094 11.523 1 95.94 101 ALA A C 1
ATOM 796 O O . ALA A 1 101 ? 8.797 11.898 12.742 1 95.94 101 ALA A O 1
ATOM 797 N N . GLY A 1 102 ? 8.086 11.25 10.82 1 97.31 102 GLY A N 1
ATOM 798 C CA . GLY A 1 102 ? 7.57 9.969 11.281 1 97.31 102 GLY A CA 1
ATOM 799 C C . GLY A 1 102 ? 7.762 8.852 10.273 1 97.31 102 GLY A C 1
ATOM 800 O O . GLY A 1 102 ? 7.629 9.07 9.062 1 97.31 102 GLY A O 1
ATOM 801 N N . VAL A 1 103 ? 8.023 7.664 10.82 1 98.19 103 VAL A N 1
ATOM 802 C CA . VAL A 1 103 ? 8.109 6.48 9.969 1 98.19 103 VAL A CA 1
ATOM 803 C C . VAL A 1 103 ? 7.176 5.395 10.508 1 98.19 103 VAL A C 1
ATOM 805 O O . VAL A 1 103 ? 6.855 5.375 11.695 1 98.19 103 VAL A O 1
ATOM 808 N N . THR A 1 104 ? 6.762 4.582 9.633 1 98.81 104 THR A N 1
ATOM 809 C CA . THR A 1 104 ? 5.824 3.52 9.977 1 98.81 104 THR A CA 1
ATOM 810 C C . THR A 1 104 ? 6.531 2.404 10.742 1 98.81 104 THR A C 1
ATOM 812 O O . THR A 1 104 ? 7.602 1.945 10.336 1 98.81 104 THR A O 1
ATOM 815 N N . ARG A 1 105 ? 5.941 2.059 11.789 1 98.81 105 ARG A N 1
ATOM 816 C CA . ARG A 1 105 ? 6.375 0.864 12.508 1 98.81 105 ARG A CA 1
ATOM 817 C C . ARG A 1 105 ? 5.492 -0.332 12.164 1 98.81 105 ARG A C 1
ATOM 819 O O . ARG A 1 105 ? 5.988 -1.45 12.008 1 98.81 105 ARG A O 1
ATOM 826 N N . SER A 1 106 ? 4.219 -0.126 12.141 1 98.94 106 SER A N 1
ATOM 827 C CA . SER A 1 106 ? 3.287 -1.154 11.688 1 98.94 106 SER A CA 1
ATOM 828 C C . SER A 1 106 ? 2.051 -0.537 11.047 1 98.94 106 SER A C 1
ATOM 830 O O . SER A 1 106 ? 1.618 0.55 11.438 1 98.94 106 SER A O 1
ATOM 832 N N . LEU A 1 107 ? 1.548 -1.138 10.109 1 98.94 107 LEU A N 1
ATOM 833 C CA . LEU A 1 107 ? 0.298 -0.813 9.43 1 98.94 107 LEU A CA 1
ATOM 834 C C . LEU A 1 107 ? -0.57 -2.057 9.266 1 98.94 107 LEU A C 1
ATOM 836 O O . LEU A 1 107 ? -0.202 -2.984 8.547 1 98.94 107 LEU A O 1
ATOM 840 N N . ASN A 1 108 ? -1.68 -2.057 9.953 1 98.94 108 ASN A N 1
ATOM 841 C CA . ASN A 1 108 ? -2.631 -3.162 9.922 1 98.94 108 ASN A CA 1
ATOM 842 C C . ASN A 1 108 ? -3.943 -2.756 9.266 1 98.94 108 ASN A C 1
ATOM 844 O O . ASN A 1 108 ? -4.605 -1.819 9.711 1 98.94 108 ASN A O 1
ATOM 848 N N . ILE A 1 109 ? -4.316 -3.457 8.258 1 98.94 109 ILE A N 1
ATOM 849 C CA . ILE A 1 109 ? -5.504 -3.084 7.496 1 98.94 109 ILE A CA 1
ATOM 850 C C . ILE A 1 109 ? -6.5 -4.242 7.492 1 98.94 109 ILE A C 1
ATOM 852 O O . ILE A 1 109 ? -6.121 -5.391 7.254 1 98.94 109 ILE A O 1
ATOM 856 N N . SER A 1 110 ? -7.703 -3.955 7.758 1 98.94 110 SER A N 1
ATOM 857 C CA . SER A 1 110 ? -8.82 -4.883 7.609 1 98.94 110 SER A CA 1
ATOM 858 C C . SER A 1 110 ? -9.703 -4.496 6.434 1 98.94 110 SER A C 1
ATOM 860 O O . SER A 1 110 ? -10.203 -3.371 6.371 1 98.94 110 SER A O 1
ATOM 862 N N . TYR A 1 111 ? -9.844 -5.395 5.555 1 98.94 111 TYR A N 1
ATOM 863 C CA . TYR A 1 111 ? -10.648 -5.203 4.355 1 98.94 111 TYR A CA 1
ATOM 864 C C . TYR A 1 111 ? -12.039 -5.789 4.531 1 98.94 111 TYR A C 1
ATOM 866 O O . TYR A 1 111 ? -12.188 -6.984 4.801 1 98.94 111 TYR A O 1
ATOM 874 N N . LEU A 1 112 ? -13.039 -4.977 4.305 1 98.81 112 LEU A N 1
ATOM 875 C CA . LEU A 1 112 ? -14.375 -5.43 4.688 1 98.81 112 LEU A CA 1
ATOM 876 C C . LEU A 1 112 ? -15.289 -5.512 3.469 1 98.81 112 LEU A C 1
ATOM 878 O O . LEU A 1 112 ? -16.125 -6.41 3.381 1 98.81 112 LEU A O 1
ATOM 882 N N . LYS A 1 113 ? -15.188 -4.59 2.586 1 98.75 113 LYS A N 1
ATOM 883 C CA . LYS A 1 113 ? -15.992 -4.551 1.369 1 98.75 113 LYS A CA 1
ATOM 884 C C . LYS A 1 113 ? -15.203 -3.973 0.202 1 98.75 113 LYS A C 1
ATOM 886 O O . LYS A 1 113 ? -14.461 -3 0.37 1 98.75 113 LYS A O 1
ATOM 891 N N . ALA A 1 114 ? -15.43 -4.535 -0.976 1 98.56 114 ALA A N 1
ATOM 892 C CA . ALA A 1 114 ? -14.742 -4.039 -2.168 1 98.56 114 ALA A CA 1
ATOM 893 C C . ALA A 1 114 ? -15.227 -2.639 -2.535 1 98.56 114 ALA A C 1
ATOM 895 O O . ALA A 1 114 ? -16.375 -2.273 -2.244 1 98.56 114 ALA A O 1
ATOM 896 N N . VAL A 1 115 ? -14.359 -1.863 -3.143 1 98.81 115 VAL A N 1
ATOM 897 C CA . VAL A 1 115 ? -14.688 -0.528 -3.631 1 98.81 115 VAL A CA 1
ATOM 898 C C . VAL A 1 115 ? -14.664 -0.515 -5.156 1 98.81 115 VAL A C 1
ATOM 900 O O . VAL A 1 115 ? -13.594 -0.48 -5.766 1 98.81 115 VAL A O 1
ATOM 903 N N . PRO A 1 116 ? -15.773 -0.441 -5.801 1 98.38 116 PRO A N 1
ATOM 904 C CA . PRO A 1 116 ? -15.805 -0.435 -7.266 1 98.38 116 PRO A CA 1
ATOM 905 C C . PRO A 1 116 ? -15.219 0.844 -7.859 1 98.38 116 PRO A C 1
ATOM 907 O O . PRO A 1 116 ? -15.297 1.909 -7.242 1 98.38 116 PRO A O 1
ATOM 910 N N . ILE A 1 117 ? -14.688 0.689 -9.047 1 98.12 117 ILE A N 1
ATOM 911 C CA . ILE A 1 117 ? -14.25 1.856 -9.805 1 98.12 117 ILE A CA 1
ATOM 912 C C . ILE A 1 117 ? -15.398 2.857 -9.922 1 98.12 117 ILE A C 1
ATOM 914 O O . ILE A 1 117 ? -16.547 2.469 -10.141 1 98.12 117 ILE A O 1
ATOM 918 N N . GLY A 1 118 ? -15.055 4.105 -9.773 1 98.44 118 GLY A N 1
ATOM 919 C CA . GLY A 1 118 ? -16.047 5.168 -9.859 1 98.44 118 GLY A CA 1
ATOM 920 C C . GLY A 1 118 ? -16.609 5.566 -8.508 1 98.44 118 GLY A C 1
ATOM 921 O O . GLY A 1 118 ? -17.312 6.574 -8.398 1 98.44 118 GLY A O 1
ATOM 922 N N . THR A 1 119 ? -16.312 4.848 -7.465 1 98.69 119 THR A N 1
ATOM 923 C CA . THR A 1 119 ? -16.828 5.105 -6.129 1 98.69 119 THR A CA 1
ATOM 924 C C . THR A 1 119 ? -16.031 6.215 -5.445 1 98.69 119 THR A C 1
ATOM 926 O O . THR A 1 119 ? -14.805 6.246 -5.531 1 98.69 119 THR A O 1
ATOM 929 N N . THR A 1 120 ? -16.719 7.129 -4.863 1 98.88 120 THR A N 1
ATOM 930 C CA . THR A 1 120 ? -16.078 8.094 -3.979 1 98.88 120 THR A CA 1
ATOM 931 C C . THR A 1 120 ? -16.078 7.594 -2.535 1 98.88 120 THR A C 1
ATOM 933 O O . THR A 1 120 ? -17.125 7.199 -2.018 1 98.88 120 THR A O 1
ATOM 936 N N . ILE A 1 121 ? -14.922 7.672 -1.937 1 98.94 121 ILE A N 1
ATOM 937 C CA . ILE A 1 121 ? -14.812 7.203 -0.56 1 98.94 121 ILE A CA 1
ATOM 938 C C . ILE A 1 121 ? -14.359 8.352 0.341 1 98.94 121 ILE A C 1
ATOM 940 O O . ILE A 1 121 ? -13.82 9.352 -0.14 1 98.94 121 ILE A O 1
ATOM 944 N N . ARG A 1 122 ? -14.641 8.172 1.604 1 98.94 122 ARG A N 1
ATOM 945 C CA . ARG A 1 122 ? -14.117 9.023 2.668 1 98.94 122 ARG A CA 1
ATOM 946 C C . ARG A 1 122 ? -13.125 8.266 3.539 1 98.94 122 ARG A C 1
ATOM 948 O O . ARG A 1 122 ? -13.359 7.102 3.889 1 98.94 122 ARG A O 1
ATOM 955 N N . ILE A 1 123 ? -12.055 8.859 3.82 1 98.94 123 ILE A N 1
ATOM 956 C CA . ILE A 1 123 ? -11.07 8.32 4.754 1 98.94 123 ILE A CA 1
ATOM 957 C C . ILE A 1 123 ? -11.016 9.188 6.004 1 98.94 123 ILE A C 1
ATOM 959 O O . ILE A 1 123 ? -10.641 10.359 5.938 1 98.94 123 ILE A O 1
ATOM 963 N N . ARG A 1 124 ? -11.398 8.625 7.078 1 98.94 124 ARG A N 1
ATOM 964 C CA . ARG A 1 124 ? -11.344 9.32 8.359 1 98.94 124 ARG A CA 1
ATOM 965 C C . ARG A 1 124 ? -10.211 8.781 9.227 1 98.94 124 ARG A C 1
ATOM 967 O O . ARG A 1 124 ? -10.227 7.609 9.609 1 98.94 124 ARG A O 1
ATOM 974 N N . ALA A 1 125 ? -9.266 9.578 9.5 1 98.94 125 ALA A N 1
ATOM 975 C CA . ALA A 1 125 ? -8.141 9.219 10.352 1 98.94 125 ALA A CA 1
ATOM 976 C C . ALA A 1 125 ? -8.18 9.984 11.672 1 98.94 125 ALA A C 1
ATOM 978 O O . ALA A 1 125 ? -8.492 11.18 11.695 1 98.94 125 ALA A O 1
ATOM 979 N N . ASN A 1 126 ? -7.879 9.328 12.75 1 98.88 126 ASN A N 1
ATOM 980 C CA . ASN A 1 126 ? -7.871 9.898 14.094 1 98.88 126 ASN A CA 1
ATOM 981 C C . ASN A 1 126 ? -6.641 9.461 14.883 1 98.88 126 ASN A C 1
ATOM 983 O O . ASN A 1 126 ? -6.348 8.273 14.977 1 98.88 126 ASN A O 1
ATOM 987 N N . VAL A 1 127 ? -6 10.422 15.477 1 98.88 127 VAL A N 1
ATOM 988 C CA . VAL A 1 127 ? -4.887 10.102 16.375 1 98.88 127 VAL A CA 1
ATOM 989 C C . VAL A 1 127 ? -5.426 9.586 17.703 1 98.88 127 VAL A C 1
ATOM 991 O O . VAL A 1 127 ? -6.055 10.336 18.453 1 98.88 127 VAL A O 1
ATOM 994 N N . VAL A 1 128 ? -5.156 8.367 17.969 1 98.88 128 VAL A N 1
ATOM 995 C CA . VAL A 1 128 ? -5.672 7.707 19.172 1 98.88 128 VAL A CA 1
ATOM 996 C C . VAL A 1 128 ? -4.789 8.055 20.375 1 98.88 128 VAL A C 1
ATOM 998 O O . VAL A 1 128 ? -5.293 8.328 21.469 1 98.88 128 VAL A O 1
ATOM 1001 N N . GLN A 1 129 ? -3.52 8.023 20.125 1 98.75 129 GLN A N 1
ATOM 1002 C CA . GLN A 1 129 ? -2.514 8.289 21.141 1 98.75 129 GLN A CA 1
ATOM 1003 C C . GLN A 1 129 ? -1.216 8.797 20.516 1 98.75 129 GLN A C 1
ATOM 1005 O O . GLN A 1 129 ? -0.823 8.336 19.438 1 98.75 129 GLN A O 1
ATOM 1010 N N . HIS A 1 130 ? -0.602 9.672 21.219 1 98.5 130 HIS A N 1
ATOM 1011 C CA . HIS A 1 130 ? 0.701 10.148 20.766 1 98.5 130 HIS A CA 1
ATOM 1012 C C . HIS A 1 130 ? 1.563 10.594 21.938 1 98.5 130 HIS A C 1
ATOM 1014 O O . HIS A 1 130 ? 1.043 11.055 22.953 1 98.5 130 HIS A O 1
ATOM 1020 N N . GLY A 1 131 ? 2.732 10.398 21.812 1 98.19 131 GLY A N 1
ATOM 1021 C CA . GLY A 1 131 ? 3.773 10.914 22.688 1 98.19 131 GLY A CA 1
ATOM 1022 C C . GLY A 1 131 ? 4.988 11.43 21.922 1 98.19 131 GLY A C 1
ATOM 1023 O O . GLY A 1 131 ? 4.898 11.742 20.734 1 98.19 131 GLY A O 1
ATOM 1024 N N . ARG A 1 132 ? 6.051 11.555 22.609 1 97.25 132 ARG A N 1
ATOM 1025 C CA . ARG A 1 132 ? 7.258 12.109 22 1 97.25 132 ARG A CA 1
ATOM 1026 C C . ARG A 1 132 ? 7.828 11.172 20.953 1 97.25 132 ARG A C 1
ATOM 1028 O O . ARG A 1 132 ? 8.406 11.625 19.953 1 97.25 132 ARG A O 1
ATOM 1035 N N . THR A 1 133 ? 7.562 9.914 21.125 1 97.88 133 THR A N 1
ATOM 1036 C CA . THR A 1 133 ? 8.273 8.953 20.281 1 97.88 133 THR A CA 1
ATOM 1037 C C . THR A 1 133 ? 7.285 8.117 19.469 1 97.88 133 THR A C 1
ATOM 1039 O O . THR A 1 133 ? 7.543 7.797 18.312 1 97.88 133 THR A O 1
ATOM 1042 N N . MET A 1 134 ? 6.172 7.766 20.078 1 98.62 134 MET A N 1
ATOM 1043 C CA . MET A 1 134 ? 5.25 6.832 19.438 1 98.62 134 MET A CA 1
ATOM 1044 C C . MET A 1 134 ? 3.879 7.469 19.234 1 98.62 134 MET A C 1
ATOM 1046 O O . MET A 1 134 ? 3.449 8.297 20.047 1 98.62 134 MET A O 1
ATOM 1050 N N . ALA A 1 135 ? 3.227 7.031 18.203 1 98.88 135 ALA A N 1
ATOM 1051 C CA . ALA A 1 135 ? 1.841 7.426 17.953 1 98.88 135 ALA A CA 1
ATOM 1052 C C . ALA A 1 135 ? 1.038 6.27 17.359 1 98.88 135 ALA A C 1
ATOM 1054 O O . ALA A 1 135 ? 1.564 5.477 16.578 1 98.88 135 ALA A O 1
ATOM 1055 N N . LEU A 1 136 ? -0.183 6.141 17.781 1 98.94 136 LEU A N 1
ATOM 1056 C CA . LEU A 1 136 ? -1.174 5.262 17.172 1 98.94 136 LEU A CA 1
ATOM 1057 C C . LEU A 1 136 ? -2.27 6.07 16.484 1 98.94 136 LEU A C 1
ATOM 1059 O O . LEU A 1 136 ? -2.898 6.926 17.109 1 98.94 136 LEU A O 1
ATOM 1063 N N . ILE A 1 137 ? -2.467 5.84 15.234 1 98.94 137 ILE A N 1
ATOM 1064 C CA . ILE A 1 137 ? -3.529 6.48 14.469 1 98.94 137 ILE A CA 1
ATOM 1065 C C . ILE A 1 137 ? -4.488 5.422 13.93 1 98.94 137 ILE A C 1
ATOM 1067 O O . ILE A 1 137 ? -4.055 4.418 13.352 1 98.94 137 ILE A O 1
ATOM 1071 N N . SER A 1 138 ? -5.727 5.602 14.156 1 98.94 138 SER A N 1
ATOM 1072 C CA . SER A 1 138 ? -6.766 4.75 13.578 1 98.94 138 SER A CA 1
ATOM 1073 C C . SER A 1 138 ? -7.414 5.406 12.367 1 98.94 138 SER A C 1
ATOM 1075 O O . SER A 1 138 ? -7.426 6.633 12.25 1 98.94 138 SER A O 1
ATOM 1077 N N . ALA A 1 139 ? -7.914 4.586 11.453 1 98.94 139 ALA A N 1
ATOM 1078 C CA . ALA A 1 139 ? -8.578 5.141 10.273 1 98.94 139 ALA A CA 1
ATOM 1079 C C . ALA A 1 139 ? -9.688 4.215 9.781 1 98.94 139 ALA A C 1
ATOM 1081 O O . ALA A 1 139 ? -9.625 3.002 9.992 1 98.94 139 ALA A O 1
ATOM 1082 N N . VAL A 1 140 ? -10.648 4.824 9.156 1 98.94 140 VAL A N 1
ATOM 1083 C CA . VAL A 1 140 ? -11.773 4.125 8.539 1 98.94 140 VAL A CA 1
ATOM 1084 C C . VAL A 1 140 ? -11.992 4.648 7.121 1 98.94 140 VAL A C 1
ATOM 1086 O O . VAL A 1 140 ? -11.945 5.859 6.887 1 98.94 140 VAL A O 1
ATOM 1089 N N . MET A 1 141 ? -12.078 3.768 6.207 1 99 141 MET A N 1
ATOM 1090 C CA . MET A 1 141 ? -12.516 4.051 4.84 1 99 141 MET A CA 1
ATOM 1091 C C . MET A 1 141 ? -13.992 3.719 4.664 1 99 141 MET A C 1
ATOM 1093 O O . MET A 1 141 ? -14.406 2.574 4.863 1 99 141 MET A O 1
ATOM 1097 N N . GLU A 1 142 ? -14.781 4.699 4.293 1 98.94 142 GLU A N 1
ATOM 1098 C CA . GLU A 1 142 ? -16.234 4.516 4.285 1 98.94 142 GLU A CA 1
ATOM 1099 C C . GLU A 1 142 ? -16.875 5.305 3.154 1 98.94 142 GLU A C 1
ATOM 1101 O O . GLU A 1 142 ? -16.219 6.109 2.494 1 98.94 142 GLU A O 1
ATOM 1106 N N . SER A 1 143 ? -18.172 4.996 2.922 1 98.88 143 SER A N 1
ATOM 1107 C CA . SER A 1 143 ? -18.938 5.82 2.004 1 98.88 143 SER A CA 1
ATOM 1108 C C . SER A 1 143 ? -19.141 7.227 2.561 1 98.88 143 SER A C 1
ATOM 1110 O O . SER A 1 143 ? -19.109 7.43 3.777 1 98.88 143 SER A O 1
ATOM 1112 N N . PRO A 1 144 ? -19.359 8.195 1.667 1 98.31 144 PRO A N 1
ATOM 1113 C CA . PRO A 1 144 ? -19.516 9.57 2.141 1 98.31 144 PRO A CA 1
ATOM 1114 C C . PRO A 1 144 ? -20.656 9.727 3.143 1 98.31 144 PRO A C 1
ATOM 1116 O O . PRO A 1 144 ? -20.578 10.578 4.035 1 98.31 144 PRO A O 1
ATOM 1119 N N . ASP A 1 145 ? -21.625 8.906 3.012 1 97.56 145 ASP A N 1
ATOM 1120 C CA . ASP A 1 145 ? -22.766 9.008 3.918 1 97.56 145 ASP A CA 1
ATOM 1121 C C . ASP A 1 145 ? -22.547 8.195 5.188 1 97.56 145 ASP A C 1
ATOM 1123 O O . ASP A 1 145 ? -23.391 8.164 6.078 1 97.56 145 ASP A O 1
ATOM 1127 N N . GLY A 1 146 ? -21.453 7.512 5.293 1 97.44 146 GLY A N 1
ATOM 1128 C CA . GLY A 1 146 ? -21.078 6.781 6.488 1 97.44 146 GLY A CA 1
ATOM 1129 C C . GLY A 1 146 ? -21.797 5.453 6.641 1 97.44 146 GLY A C 1
ATOM 1130 O O . GLY A 1 146 ? -21.609 4.75 7.633 1 97.44 146 GLY A O 1
ATOM 1131 N N . LYS A 1 147 ? -22.516 4.977 5.641 1 98.12 147 LYS A N 1
ATOM 1132 C CA . LYS A 1 147 ? -23.359 3.797 5.773 1 98.12 147 LYS A CA 1
ATOM 1133 C C . LYS A 1 147 ? -22.578 2.521 5.453 1 98.12 147 LYS A C 1
ATOM 1135 O O . LYS A 1 147 ? -22.953 1.436 5.906 1 98.12 147 LYS A O 1
ATOM 1140 N N . VAL A 1 148 ? -21.625 2.639 4.629 1 98.75 148 VAL A N 1
ATOM 1141 C CA . VAL A 1 148 ? -20.812 1.485 4.234 1 98.75 148 VAL A CA 1
ATOM 1142 C C . VAL A 1 148 ? -19.375 1.675 4.699 1 98.75 148 VAL A C 1
ATOM 1144 O O . VAL A 1 148 ? -18.75 2.701 4.41 1 98.75 148 VAL A O 1
ATOM 1147 N N . VAL A 1 149 ? -18.859 0.734 5.488 1 98.94 149 VAL A N 1
ATOM 1148 C CA . VAL A 1 149 ? -17.438 0.689 5.84 1 98.94 149 VAL A CA 1
ATOM 1149 C C . VAL A 1 149 ? -16.703 -0.281 4.914 1 98.94 149 VAL A C 1
ATOM 1151 O O . VAL A 1 149 ? -17.047 -1.463 4.844 1 98.94 149 VAL A O 1
ATOM 1154 N N . TYR A 1 150 ? -15.703 0.242 4.223 1 98.94 150 TYR A N 1
ATOM 1155 C CA . TYR A 1 150 ? -14.961 -0.567 3.26 1 98.94 150 TYR A CA 1
ATOM 1156 C C . TYR A 1 150 ? -13.734 -1.193 3.902 1 98.94 150 TYR A C 1
ATOM 1158 O O . TYR A 1 150 ? -13.328 -2.299 3.535 1 98.94 150 TYR A O 1
ATOM 1166 N N . ALA A 1 151 ? -13.109 -0.524 4.844 1 98.94 151 ALA A N 1
ATOM 1167 C CA . ALA A 1 151 ? -11.883 -0.996 5.48 1 98.94 151 ALA A CA 1
ATOM 1168 C C . ALA A 1 151 ? -11.555 -0.171 6.723 1 98.94 151 ALA A C 1
ATOM 1170 O O . ALA A 1 151 ? -12.062 0.943 6.883 1 98.94 151 ALA A O 1
ATOM 1171 N N . THR A 1 152 ? -10.75 -0.707 7.586 1 98.94 152 THR A N 1
ATOM 1172 C CA . THR A 1 152 ? -10.18 -0.001 8.727 1 98.94 152 THR A CA 1
ATOM 1173 C C . THR A 1 152 ? -8.672 -0.214 8.797 1 98.94 152 THR A C 1
ATOM 1175 O O . THR A 1 152 ? -8.141 -1.156 8.203 1 98.94 152 THR A O 1
ATOM 1178 N N . ALA A 1 153 ? -8.031 0.64 9.516 1 98.94 153 ALA A N 1
ATOM 1179 C CA . ALA A 1 153 ? -6.582 0.503 9.656 1 98.94 153 ALA A CA 1
ATOM 1180 C C . ALA A 1 153 ? -6.109 1.023 11.008 1 98.94 153 ALA A C 1
ATOM 1182 O O . ALA A 1 153 ? -6.723 1.921 11.586 1 98.94 153 ALA A O 1
ATOM 1183 N N . GLU A 1 154 ? -5.086 0.456 11.492 1 98.94 154 GLU A N 1
ATOM 1184 C CA . GLU A 1 154 ? -4.273 0.952 12.602 1 98.94 154 GLU A CA 1
ATOM 1185 C C . GLU A 1 154 ? -2.826 1.171 12.164 1 98.94 154 GLU A C 1
ATOM 1187 O O . GLU A 1 154 ? -2.213 0.287 11.562 1 98.94 154 GLU A O 1
ATOM 1192 N N . HIS A 1 155 ? -2.377 2.285 12.43 1 98.94 155 HIS A N 1
ATOM 1193 C CA . HIS A 1 155 ? -1.054 2.713 11.992 1 98.94 155 HIS A CA 1
ATOM 1194 C C . HIS A 1 155 ? -0.194 3.152 13.172 1 98.94 155 HIS A C 1
ATOM 1196 O O . HIS A 1 155 ? -0.497 4.152 13.828 1 98.94 155 HIS A O 1
ATOM 1202 N N . HIS A 1 156 ? 0.854 2.42 13.477 1 98.94 156 HIS A N 1
ATOM 1203 C CA . HIS A 1 156 ? 1.837 2.787 14.492 1 98.94 156 HIS A CA 1
ATOM 1204 C C . HIS A 1 156 ? 3.031 3.5 13.867 1 98.94 156 HIS A C 1
ATOM 1206 O O . HIS A 1 156 ? 3.646 2.986 12.93 1 98.94 156 HIS A O 1
ATOM 1212 N N . LYS A 1 157 ? 3.342 4.617 14.422 1 98.81 157 LYS A N 1
ATOM 1213 C CA . LYS A 1 157 ? 4.457 5.387 13.883 1 98.81 157 LYS A CA 1
ATOM 1214 C C . LYS A 1 157 ? 5.473 5.723 14.969 1 98.81 157 LYS A C 1
ATOM 1216 O O . LYS A 1 157 ? 5.129 5.781 16.156 1 98.81 157 LYS A O 1
ATOM 1221 N N . VAL A 1 158 ? 6.652 5.922 14.547 1 98.56 158 VAL A N 1
ATOM 1222 C CA . VAL A 1 158 ? 7.758 6.344 15.398 1 98.56 158 VAL A CA 1
ATOM 1223 C C . VAL A 1 158 ? 8.297 7.691 14.93 1 98.56 158 VAL A C 1
ATOM 1225 O O . VAL A 1 158 ? 8.508 7.895 13.734 1 98.56 158 VAL A O 1
ATOM 1228 N N . HIS A 1 159 ? 8.508 8.539 15.867 1 98.06 159 HIS A N 1
ATOM 1229 C CA . HIS A 1 159 ? 9.062 9.859 15.586 1 98.06 159 HIS A CA 1
ATOM 1230 C C . HIS A 1 159 ? 10.539 9.773 15.234 1 98.06 159 HIS A C 1
ATOM 1232 O O . HIS A 1 159 ? 11.305 9.078 15.906 1 98.06 159 HIS A O 1
ATOM 1238 N N . VAL A 1 160 ? 10.953 10.414 14.172 1 96.75 160 VAL A N 1
ATOM 1239 C CA . VAL A 1 160 ? 12.352 10.523 13.773 1 96.75 160 VAL A CA 1
ATOM 1240 C C . VAL A 1 160 ? 12.695 11.984 13.492 1 96.75 160 VAL A C 1
ATOM 1242 O O . VAL A 1 160 ? 11.805 12.805 13.273 1 96.75 160 VAL A O 1
ATOM 1245 N N . PRO A 1 161 ? 13.953 12.336 13.484 1 94.31 161 PRO A N 1
ATOM 1246 C CA . PRO A 1 161 ? 14.328 13.727 13.211 1 94.31 161 PRO A CA 1
ATOM 1247 C C . PRO A 1 161 ? 13.938 14.172 11.805 1 94.31 161 PRO A C 1
ATOM 1249 O O . PRO A 1 161 ? 14.039 13.398 10.852 1 94.31 161 PRO A O 1
ATOM 1252 N N . VAL A 1 162 ? 13.492 15.344 11.75 1 95.25 162 VAL A N 1
ATOM 1253 C CA . VAL A 1 162 ? 13.148 15.953 10.461 1 95.25 162 VAL A CA 1
ATOM 1254 C C . VAL A 1 162 ? 14.43 16.328 9.719 1 95.25 162 VAL A C 1
ATOM 1256 O O . VAL A 1 162 ? 15.43 16.688 10.336 1 95.25 162 VAL A O 1
ATOM 1259 N N . GLN A 1 163 ? 14.422 16.219 8.414 1 94.56 163 GLN A N 1
ATOM 1260 C CA . GLN A 1 163 ? 15.523 16.734 7.617 1 94.56 163 GLN A CA 1
ATOM 1261 C C . GLN A 1 163 ? 15.586 18.266 7.699 1 94.56 163 GLN A C 1
ATOM 1263 O O . GLN A 1 163 ? 14.57 18.938 7.527 1 94.56 163 GLN A O 1
ATOM 1268 N N . PRO A 1 164 ? 16.734 18.812 7.895 1 94.88 164 PRO A N 1
ATOM 1269 C CA . PRO A 1 164 ? 16.859 20.25 8.094 1 94.88 164 PRO A CA 1
ATOM 1270 C C . PRO A 1 164 ? 16.234 21.062 6.957 1 94.88 164 PRO A C 1
ATOM 1272 O O . PRO A 1 164 ? 15.594 22.078 7.203 1 94.88 164 PRO A O 1
ATOM 1275 N N . GLU A 1 165 ? 16.438 20.641 5.762 1 95.19 165 GLU A N 1
ATOM 1276 C CA . GLU A 1 165 ? 15.867 21.344 4.621 1 95.19 165 GLU A CA 1
ATOM 1277 C C . GLU A 1 165 ? 14.352 21.422 4.723 1 95.19 165 GLU A C 1
ATOM 1279 O O . GLU A 1 165 ? 13.75 22.453 4.43 1 95.19 165 GLU A O 1
ATOM 1284 N N . TYR A 1 166 ? 13.719 20.344 5.145 1 95.06 166 TYR A N 1
ATOM 1285 C CA . TYR A 1 166 ? 12.266 20.281 5.23 1 95.06 166 TYR A CA 1
ATOM 1286 C C . TYR A 1 166 ? 11.758 21.094 6.422 1 95.06 166 TYR A C 1
ATOM 1288 O O . TYR A 1 166 ? 10.719 21.75 6.336 1 95.06 166 TYR A O 1
ATOM 1296 N N . ALA A 1 167 ? 12.523 21.031 7.473 1 94.31 167 ALA A N 1
ATOM 1297 C CA . ALA A 1 167 ? 12.195 21.859 8.625 1 94.31 167 ALA A CA 1
ATOM 1298 C C . ALA A 1 167 ? 12.172 23.344 8.25 1 94.31 167 ALA A C 1
ATOM 1300 O O . ALA A 1 167 ? 11.273 24.078 8.648 1 94.31 167 ALA A O 1
ATOM 1301 N N . GLN A 1 168 ? 13.125 23.719 7.496 1 95.5 168 GLN A N 1
ATOM 1302 C CA . GLN A 1 168 ? 13.242 25.109 7.082 1 95.5 168 GLN A CA 1
ATOM 1303 C C . GLN A 1 168 ? 12.094 25.516 6.164 1 95.5 168 GLN A C 1
ATOM 1305 O O . GLN A 1 168 ? 11.57 26.625 6.262 1 95.5 168 GLN A O 1
ATOM 1310 N N . ARG A 1 169 ? 11.719 24.656 5.289 1 95.44 169 ARG A N 1
ATOM 1311 C CA . ARG A 1 169 ? 10.617 24.922 4.371 1 95.44 169 ARG A CA 1
ATOM 1312 C C . ARG A 1 169 ? 9.312 25.141 5.129 1 95.44 169 ARG A C 1
ATOM 1314 O O . ARG A 1 169 ? 8.539 26.031 4.801 1 95.44 169 ARG A O 1
ATOM 1321 N N . MET A 1 170 ? 9.078 24.328 6.082 1 95.31 170 MET A N 1
ATOM 1322 C CA . MET A 1 170 ? 7.859 24.438 6.883 1 95.31 170 MET A CA 1
ATOM 1323 C C . MET A 1 170 ? 7.883 25.719 7.719 1 95.31 170 MET A C 1
ATOM 1325 O O . MET A 1 170 ? 6.867 26.406 7.84 1 95.31 170 MET A O 1
ATOM 1329 N N . LYS A 1 171 ? 9 26.016 8.25 1 94.25 171 LYS A N 1
ATOM 1330 C CA . LYS A 1 171 ? 9.148 27.25 9.031 1 94.25 171 LYS A CA 1
ATOM 1331 C C . LYS A 1 171 ? 8.852 28.484 8.188 1 94.25 171 LYS A C 1
ATOM 1333 O O . LYS A 1 171 ? 8.141 29.391 8.625 1 94.25 171 LYS A O 1
ATOM 1338 N N . LYS A 1 172 ? 9.406 28.5 7.012 1 95.25 172 LYS A N 1
ATOM 1339 C CA . LYS A 1 172 ? 9.172 29.625 6.098 1 95.25 172 LYS A CA 1
ATOM 1340 C C . LYS A 1 172 ? 7.695 29.75 5.75 1 95.25 172 LYS A C 1
ATOM 1342 O O . LYS A 1 172 ? 7.164 30.859 5.672 1 95.25 172 LYS A O 1
ATOM 1347 N N . TRP A 1 173 ? 7.102 28.609 5.508 1 95 173 TRP A N 1
ATOM 1348 C CA . TRP A 1 173 ? 5.676 28.625 5.199 1 95 173 TRP A CA 1
ATOM 1349 C C . TRP A 1 173 ? 4.875 29.234 6.352 1 95 173 TRP A C 1
ATOM 1351 O O . TRP A 1 173 ? 3.99 30.062 6.133 1 95 173 TRP A O 1
ATOM 1361 N N . ARG A 1 174 ? 5.16 28.859 7.539 1 92.25 174 ARG A N 1
ATOM 1362 C CA . ARG A 1 174 ? 4.457 29.344 8.719 1 92.25 174 ARG A CA 1
ATOM 1363 C C . ARG A 1 174 ? 4.648 30.844 8.898 1 92.25 174 ARG A C 1
ATOM 1365 O O . ARG A 1 174 ? 3.711 31.562 9.25 1 92.25 174 ARG A O 1
ATOM 1372 N N . GLN A 1 175 ? 5.836 31.281 8.648 1 92.88 175 GLN A N 1
ATOM 1373 C CA . GLN A 1 175 ? 6.148 32.688 8.773 1 92.88 175 GLN A CA 1
ATOM 1374 C C . GLN A 1 175 ? 5.359 33.531 7.758 1 92.88 175 GLN A C 1
ATOM 1376 O O . GLN A 1 175 ? 4.816 34.562 8.094 1 92.88 175 GLN A O 1
ATOM 1381 N N . ARG A 1 176 ? 5.309 33.031 6.59 1 92.5 176 ARG A N 1
ATOM 1382 C CA . ARG A 1 176 ? 4.562 33.719 5.539 1 92.5 176 ARG A CA 1
ATOM 1383 C C . ARG A 1 176 ? 3.076 33.781 5.867 1 92.5 176 ARG A C 1
ATOM 1385 O O . ARG A 1 176 ? 2.414 34.781 5.605 1 92.5 176 ARG A O 1
ATOM 1392 N N . ARG A 1 177 ? 2.547 32.719 6.402 1 88.94 177 ARG A N 1
ATOM 1393 C CA . ARG A 1 177 ? 1.131 32.656 6.746 1 88.94 177 ARG A CA 1
ATOM 1394 C C . ARG A 1 177 ? 0.796 33.625 7.875 1 88.94 177 ARG A C 1
ATOM 1396 O O . ARG A 1 177 ? -0.272 34.219 7.871 1 88.94 177 ARG A O 1
ATOM 1403 N N . GLU A 1 178 ? 1.655 33.75 8.828 1 86.75 178 GLU A N 1
ATOM 1404 C CA . GLU A 1 178 ? 1.469 34.688 9.945 1 86.75 178 GLU A CA 1
ATOM 1405 C C . GLU A 1 178 ? 1.502 36.125 9.461 1 86.75 178 GLU A C 1
ATOM 1407 O O . GLU A 1 178 ? 0.729 36.969 9.938 1 86.75 178 GLU A O 1
ATOM 1412 N N . LEU A 1 179 ? 2.35 36.344 8.594 1 87.94 179 LEU A N 1
ATOM 1413 C CA . LEU A 1 179 ? 2.467 37.688 8.062 1 87.94 179 LEU A CA 1
ATOM 1414 C C . LEU A 1 179 ? 1.228 38.062 7.25 1 87.94 179 LEU A C 1
ATOM 1416 O O . LEU A 1 179 ? 0.786 39.219 7.281 1 87.94 179 LEU A O 1
ATOM 1420 N N . ALA A 1 180 ? 0.669 37.188 6.641 1 86.94 180 ALA A N 1
ATOM 1421 C CA . ALA A 1 180 ? -0.502 37.438 5.805 1 86.94 180 ALA A CA 1
ATOM 1422 C C . ALA A 1 180 ? -1.74 37.688 6.656 1 86.94 180 ALA A C 1
ATOM 1424 O O . ALA A 1 180 ? -2.707 38.281 6.184 1 86.94 180 ALA A O 1
ATOM 1425 N N . LYS A 1 181 ? -1.793 37.312 7.797 1 78.69 181 LYS A N 1
ATOM 1426 C CA . LYS A 1 181 ? -2.93 37.5 8.695 1 78.69 181 LYS A CA 1
ATOM 1427 C C . LYS A 1 181 ? -2.883 38.875 9.344 1 78.69 181 LYS A C 1
ATOM 1429 O O . LYS A 1 181 ? -3.844 39.312 9.992 1 78.69 181 LYS A O 1
ATOM 1434 N N . LEU A 1 182 ? -1.711 39.625 9.164 1 74.06 182 LEU A N 1
ATOM 1435 C CA . LEU A 1 182 ? -1.583 40.969 9.68 1 74.06 182 LEU A CA 1
ATOM 1436 C C . LEU A 1 182 ? -2.08 42 8.656 1 74.06 182 LEU A C 1
ATOM 1438 O O . LEU A 1 182 ? -2.732 42.969 9.016 1 74.06 182 LEU A O 1
ATOM 1442 N N . MET B 1 1 ? 18.812 -34.031 -3.906 1 49.19 1 MET B N 1
ATOM 1443 C CA . MET B 1 1 ? 17.484 -33.625 -4.352 1 49.19 1 MET B CA 1
ATOM 1444 C C . MET B 1 1 ? 16.875 -34.656 -5.273 1 49.19 1 MET B C 1
ATOM 1446 O O . MET B 1 1 ? 17.406 -34.938 -6.352 1 49.19 1 MET B O 1
ATOM 1450 N N . THR B 1 2 ? 16.125 -35.562 -4.691 1 56.84 2 THR B N 1
ATOM 1451 C CA . THR B 1 2 ? 15.688 -36.688 -5.52 1 56.84 2 THR B CA 1
ATOM 1452 C C . THR B 1 2 ? 14.992 -36.188 -6.781 1 56.84 2 THR B C 1
ATOM 1454 O O . THR B 1 2 ? 14.586 -35 -6.852 1 56.84 2 THR B O 1
ATOM 1457 N N . ASN B 1 3 ? 15.023 -36.938 -7.922 1 66.19 3 ASN B N 1
ATOM 1458 C CA . ASN B 1 3 ? 14.398 -36.75 -9.227 1 66.19 3 ASN B CA 1
ATOM 1459 C C . ASN B 1 3 ? 12.992 -36.156 -9.086 1 66.19 3 ASN B C 1
ATOM 1461 O O . ASN B 1 3 ? 12.609 -35.25 -9.844 1 66.19 3 ASN B O 1
ATOM 1465 N N . ASP B 1 4 ? 12.273 -36.438 -7.973 1 81.62 4 ASP B N 1
ATOM 1466 C CA . ASP B 1 4 ? 10.883 -36.062 -7.758 1 81.62 4 ASP B CA 1
ATOM 1467 C C . ASP B 1 4 ? 10.797 -34.625 -7.207 1 81.62 4 ASP B C 1
ATOM 1469 O O . ASP B 1 4 ? 9.953 -33.844 -7.637 1 81.62 4 ASP B O 1
ATOM 1473 N N . ASP B 1 5 ? 11.828 -34.219 -6.375 1 83.06 5 ASP B N 1
ATOM 1474 C CA . ASP B 1 5 ? 11.836 -32.906 -5.801 1 83.06 5 ASP B CA 1
ATOM 1475 C C . ASP B 1 5 ? 12.109 -31.844 -6.871 1 83.06 5 ASP B C 1
ATOM 1477 O O . ASP B 1 5 ? 11.5 -30.766 -6.867 1 83.06 5 ASP B O 1
ATOM 1481 N N . GLY B 1 6 ? 12.922 -32.156 -7.781 1 88.44 6 GLY B N 1
ATOM 1482 C CA . GLY B 1 6 ? 13.234 -31.25 -8.883 1 88.44 6 GLY B CA 1
ATOM 1483 C C . GLY B 1 6 ? 12.055 -30.984 -9.797 1 88.44 6 GLY B C 1
ATOM 1484 O O . GLY B 1 6 ? 11.828 -29.844 -10.211 1 88.44 6 GLY B O 1
ATOM 1485 N N . ALA B 1 7 ? 11.359 -32.031 -10.102 1 91.94 7 ALA B N 1
ATOM 1486 C CA . ALA B 1 7 ? 10.18 -31.906 -10.953 1 91.94 7 ALA B CA 1
ATOM 1487 C C . ALA B 1 7 ? 9.102 -31.062 -10.281 1 91.94 7 ALA B C 1
ATOM 1489 O O . ALA B 1 7 ? 8.438 -30.25 -10.938 1 91.94 7 ALA B O 1
ATOM 1490 N N . ARG B 1 8 ? 8.938 -31.25 -9.039 1 94.38 8 ARG B N 1
ATOM 1491 C CA . ARG B 1 8 ? 7.934 -30.5 -8.297 1 94.38 8 ARG B CA 1
ATOM 1492 C C . ARG B 1 8 ? 8.297 -29.016 -8.227 1 94.38 8 ARG B C 1
ATOM 1494 O O . ARG B 1 8 ? 7.422 -28.156 -8.32 1 94.38 8 ARG B O 1
ATOM 1501 N N . ARG B 1 9 ? 9.5 -28.766 -8.055 1 94.62 9 ARG B N 1
ATOM 1502 C CA . ARG B 1 9 ? 9.977 -27.391 -8.016 1 94.62 9 ARG B CA 1
ATOM 1503 C C . ARG B 1 9 ? 9.812 -26.703 -9.367 1 94.62 9 ARG B C 1
ATOM 1505 O O . ARG B 1 9 ? 9.461 -25.531 -9.445 1 94.62 9 ARG B O 1
ATOM 1512 N N . ARG B 1 10 ? 10.094 -27.438 -10.328 1 95.31 10 ARG B N 1
ATOM 1513 C CA . ARG B 1 10 ? 9.914 -26.906 -11.68 1 95.31 10 ARG B CA 1
ATOM 1514 C C . ARG B 1 10 ? 8.445 -26.594 -11.953 1 95.31 10 ARG B C 1
ATOM 1516 O O . ARG B 1 10 ? 8.125 -25.562 -12.562 1 95.31 10 ARG B O 1
ATOM 1523 N N . ALA B 1 11 ? 7.645 -27.469 -11.523 1 95.88 11 ALA B N 1
ATOM 1524 C CA . ALA B 1 11 ? 6.207 -27.266 -11.703 1 95.88 11 ALA B CA 1
ATOM 1525 C C . ALA B 1 11 ? 5.727 -26.031 -10.953 1 95.88 11 ALA B C 1
ATOM 1527 O O . ALA B 1 11 ? 4.879 -25.281 -11.445 1 95.88 11 ALA B O 1
ATOM 1528 N N . ALA B 1 12 ? 6.246 -25.859 -9.773 1 98 12 ALA B N 1
ATOM 1529 C CA . ALA B 1 12 ? 5.895 -24.688 -8.977 1 98 12 ALA B CA 1
ATOM 1530 C C . ALA B 1 12 ? 6.316 -23.391 -9.688 1 98 12 ALA B C 1
ATOM 1532 O O . ALA B 1 12 ? 5.539 -22.438 -9.758 1 98 12 ALA B O 1
ATOM 1533 N N . ARG B 1 13 ? 7.488 -23.391 -10.148 1 98 13 ARG B N 1
ATOM 1534 C CA . ARG B 1 13 ? 7.992 -22.234 -10.875 1 98 13 ARG B CA 1
ATOM 1535 C C . ARG B 1 13 ? 7.133 -21.938 -12.102 1 98 13 ARG B C 1
ATOM 1537 O O . ARG B 1 13 ? 6.801 -20.781 -12.375 1 98 13 ARG B O 1
ATOM 1544 N N . GLU B 1 14 ? 6.766 -22.953 -12.812 1 97 14 GLU B N 1
ATOM 1545 C CA . GLU B 1 14 ? 5.941 -22.812 -14.008 1 97 14 GLU B CA 1
ATOM 1546 C C . GLU B 1 14 ? 4.574 -22.219 -13.664 1 97 14 GLU B C 1
ATOM 1548 O O . GLU B 1 14 ? 4.02 -21.438 -14.43 1 97 14 GLU B O 1
ATOM 1553 N N . ALA B 1 15 ? 4.055 -22.656 -12.57 1 97.62 15 ALA B N 1
ATOM 1554 C CA . ALA B 1 15 ? 2.756 -22.141 -12.148 1 97.62 15 ALA B CA 1
ATOM 1555 C C . ALA B 1 15 ? 2.814 -20.625 -11.914 1 97.62 15 ALA B C 1
ATOM 1557 O O . ALA B 1 15 ? 1.934 -19.891 -12.367 1 97.62 15 ALA B O 1
ATOM 1558 N N . VAL B 1 16 ? 3.84 -20.156 -11.242 1 98.56 16 VAL B N 1
ATOM 1559 C CA . VAL B 1 16 ? 4.004 -18.734 -10.961 1 98.56 16 VAL B CA 1
ATOM 1560 C C . VAL B 1 16 ? 4.266 -17.984 -12.258 1 98.56 16 VAL B C 1
ATOM 1562 O O . VAL B 1 16 ? 3.662 -16.938 -12.508 1 98.56 16 VAL B O 1
ATOM 1565 N N . GLU B 1 17 ? 5.09 -18.516 -13.078 1 98 17 GLU B N 1
ATOM 1566 C CA . GLU B 1 17 ? 5.402 -17.891 -14.359 1 98 17 GLU B CA 1
ATOM 1567 C C . GLU B 1 17 ? 4.168 -17.812 -15.258 1 98 17 GLU B C 1
ATOM 1569 O O . GLU B 1 17 ? 3.963 -16.828 -15.961 1 98 17 GLU B O 1
ATOM 1574 N N . GLY B 1 18 ? 3.416 -18.953 -15.242 1 97.56 18 GLY B N 1
ATOM 1575 C CA . GLY B 1 18 ? 2.178 -18.953 -16 1 97.56 18 GLY B CA 1
ATOM 1576 C C . GLY B 1 18 ? 1.215 -17.859 -15.594 1 97.56 18 GLY B C 1
ATOM 1577 O O . GLY B 1 18 ? 0.648 -17.172 -16.438 1 97.56 18 GLY B O 1
ATOM 1578 N N . PHE B 1 19 ? 1.003 -17.734 -14.289 1 98 19 PHE B N 1
ATOM 1579 C CA . PHE B 1 19 ? 0.183 -16.641 -13.781 1 98 19 PHE B CA 1
ATOM 1580 C C . PHE B 1 19 ? 0.667 -15.305 -14.336 1 98 19 PHE B C 1
ATOM 1582 O O . PHE B 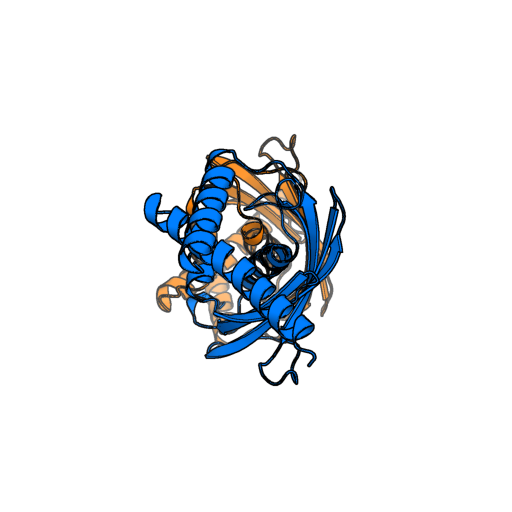1 19 ? -0.127 -14.523 -14.859 1 98 19 PHE B O 1
ATOM 1589 N N . CYS B 1 20 ? 1.959 -15 -14.172 1 98.38 20 CYS B N 1
ATOM 1590 C CA . CYS B 1 20 ? 2.521 -13.727 -14.586 1 98.38 20 CYS B CA 1
ATOM 1591 C C . CYS B 1 20 ? 2.318 -13.5 -16.078 1 98.38 20 CYS B C 1
ATOM 1593 O O . CYS B 1 20 ? 1.988 -12.391 -16.516 1 98.38 20 CYS B O 1
ATOM 1595 N N . GLU B 1 21 ? 2.49 -14.531 -16.875 1 97.88 21 GLU B N 1
ATOM 1596 C CA . GLU B 1 21 ? 2.332 -14.414 -18.312 1 97.88 21 GLU B CA 1
ATOM 1597 C C . GLU B 1 21 ? 0.895 -14.062 -18.688 1 97.88 21 GLU B C 1
ATOM 1599 O O . GLU B 1 21 ? 0.66 -13.141 -19.484 1 97.88 21 GLU B O 1
ATOM 1604 N N . VAL B 1 22 ? -0.001 -14.781 -18.141 1 97.94 22 VAL B N 1
ATOM 1605 C CA . VAL B 1 22 ? -1.409 -14.531 -18.422 1 97.94 22 VAL B CA 1
ATOM 1606 C C . VAL B 1 22 ? -1.802 -13.141 -17.938 1 97.94 22 VAL B C 1
ATOM 1608 O O . VAL B 1 22 ? -2.484 -12.398 -18.641 1 97.94 22 VAL B O 1
ATOM 1611 N N . TYR B 1 23 ? -1.396 -12.805 -16.734 1 98 23 TYR B N 1
ATOM 1612 C CA . TYR B 1 23 ? -1.687 -11.516 -16.125 1 98 23 TYR B CA 1
ATOM 1613 C C . TYR B 1 23 ? -1.181 -10.375 -17 1 98 23 TYR B C 1
ATOM 1615 O O . TYR B 1 23 ? -1.935 -9.453 -17.328 1 98 23 TYR B O 1
ATOM 1623 N N . LYS B 1 24 ? 0.042 -10.438 -17.391 1 97.25 24 LYS B N 1
ATOM 1624 C CA . LYS B 1 24 ? 0.647 -9.406 -18.234 1 97.25 24 LYS B CA 1
ATOM 1625 C C . LYS B 1 24 ? -0.027 -9.352 -19.609 1 97.25 24 LYS B C 1
ATOM 1627 O O . LYS B 1 24 ? -0.169 -8.273 -20.188 1 97.25 24 LYS B O 1
ATOM 1632 N N . GLY B 1 25 ? -0.395 -10.5 -20.109 1 97 25 GLY B N 1
ATOM 1633 C CA . GLY B 1 25 ? -1.151 -10.531 -21.359 1 97 25 GLY B CA 1
ATOM 1634 C C . GLY B 1 25 ? -2.465 -9.773 -21.266 1 97 25 GLY B C 1
ATOM 1635 O O . GLY B 1 25 ? -2.801 -9 -22.172 1 97 25 GLY B O 1
ATOM 1636 N N . ILE B 1 26 ? -3.162 -9.992 -20.219 1 97.06 26 ILE B N 1
ATOM 1637 C CA . ILE B 1 26 ? -4.434 -9.312 -20.016 1 97.06 26 ILE B CA 1
ATOM 1638 C C . ILE B 1 26 ? -4.199 -7.805 -19.875 1 97.06 26 ILE B C 1
ATOM 1640 O O . ILE B 1 26 ? -4.93 -7.004 -20.469 1 97.06 26 ILE B O 1
ATOM 1644 N N . MET B 1 27 ? -3.201 -7.445 -19.109 1 96.75 27 MET B N 1
ATOM 1645 C CA . MET B 1 27 ? -2.875 -6.035 -18.922 1 96.75 27 MET B CA 1
ATOM 1646 C C . MET B 1 27 ? -2.609 -5.355 -20.266 1 96.75 27 MET B C 1
ATOM 1648 O O . MET B 1 27 ? -3.062 -4.234 -20.5 1 96.75 27 MET B O 1
ATOM 1652 N N . LYS B 1 28 ? -1.885 -5.996 -21.094 1 96.81 28 LYS B N 1
ATOM 1653 C CA . LYS B 1 28 ? -1.56 -5.453 -22.406 1 96.81 28 LYS B CA 1
ATOM 1654 C C . LYS B 1 28 ? -2.811 -5.32 -23.266 1 96.81 28 LYS B C 1
ATOM 1656 O O . LYS B 1 28 ? -3.045 -4.27 -23.875 1 96.81 28 LYS B O 1
ATOM 1661 N N . GLU B 1 29 ? -3.555 -6.332 -23.344 1 96.75 29 GLU B N 1
ATOM 1662 C CA . GLU B 1 29 ? -4.762 -6.371 -24.156 1 96.75 29 GLU B CA 1
ATOM 1663 C C . GLU B 1 29 ? -5.738 -5.27 -23.75 1 96.75 29 GLU B C 1
ATOM 1665 O O . GLU B 1 29 ? -6.348 -4.625 -24.609 1 96.75 29 GLU B O 1
ATOM 1670 N N . LYS B 1 30 ? -5.844 -5.059 -22.484 1 95.5 30 LYS B N 1
ATOM 1671 C CA . LYS B 1 30 ? -6.824 -4.102 -21.984 1 95.5 30 LYS B CA 1
ATOM 1672 C C . LYS B 1 30 ? -6.207 -2.715 -21.828 1 95.5 30 LYS B C 1
ATOM 1674 O O . LYS B 1 30 ? -6.875 -1.78 -21.375 1 95.5 30 LYS B O 1
ATOM 1679 N N . ASN B 1 31 ? -4.891 -2.578 -22.172 1 96 31 ASN B N 1
ATOM 1680 C CA . ASN B 1 31 ? -4.168 -1.345 -21.875 1 96 31 ASN B CA 1
ATOM 1681 C C . ASN B 1 31 ? -4.375 -0.908 -20.422 1 96 31 ASN B C 1
ATOM 1683 O O . ASN B 1 31 ? -4.719 0.245 -20.172 1 96 31 ASN B O 1
ATOM 1687 N N . PHE B 1 32 ? -4.238 -1.913 -19.609 1 93.06 32 PHE B N 1
ATOM 1688 C CA . PHE B 1 32 ? -4.539 -1.752 -18.188 1 93.06 32 PHE B CA 1
ATOM 1689 C C . PHE B 1 32 ? -3.496 -0.875 -17.516 1 93.06 32 PHE B C 1
ATOM 1691 O O . PHE B 1 32 ? -2.297 -1.146 -17.594 1 93.06 32 PHE B O 1
ATOM 1698 N N . LYS B 1 33 ? -3.908 0.187 -16.859 1 89.19 33 LYS B N 1
ATOM 1699 C CA . LYS B 1 33 ? -3.031 1.129 -16.172 1 89.19 33 LYS B CA 1
ATOM 1700 C C . LYS B 1 33 ? -3.279 1.109 -14.664 1 89.19 33 LYS B C 1
ATOM 1702 O O . LYS B 1 33 ? -3.156 2.139 -13.992 1 89.19 33 LYS B O 1
ATOM 1707 N N . GLY B 1 34 ? -3.668 -0.049 -14.203 1 91 34 GLY B N 1
ATOM 1708 C CA . GLY B 1 34 ? -4.062 -0.136 -12.805 1 91 34 GLY B CA 1
ATOM 1709 C C . GLY B 1 34 ? -2.891 -0.043 -11.852 1 91 34 GLY B C 1
ATOM 1710 O O . GLY B 1 34 ? -1.755 0.188 -12.266 1 91 34 GLY B O 1
ATOM 1711 N N . TYR B 1 35 ? -3.146 -0.197 -10.594 1 96.38 35 TYR B N 1
ATOM 1712 C CA . TYR B 1 35 ? -2.295 0.228 -9.484 1 96.38 35 TYR B CA 1
ATOM 1713 C C . TYR B 1 35 ? -1.028 -0.616 -9.414 1 96.38 35 TYR B C 1
ATOM 1715 O O . TYR B 1 35 ? 0.012 -0.148 -8.945 1 96.38 35 TYR B O 1
ATOM 1723 N N . ASP B 1 36 ? -1.088 -1.819 -9.883 1 97.31 36 ASP B N 1
ATOM 1724 C CA . ASP B 1 36 ? 0.04 -2.734 -9.727 1 97.31 36 ASP B CA 1
ATOM 1725 C C . ASP B 1 36 ? 0.849 -2.828 -11.023 1 97.31 36 ASP B C 1
ATOM 1727 O O . ASP B 1 36 ? 1.715 -3.695 -11.156 1 97.31 36 ASP B O 1
ATOM 1731 N N . ARG B 1 37 ? 0.589 -2.029 -11.945 1 96.62 37 ARG B N 1
ATOM 1732 C CA . ARG B 1 37 ? 1.219 -2.133 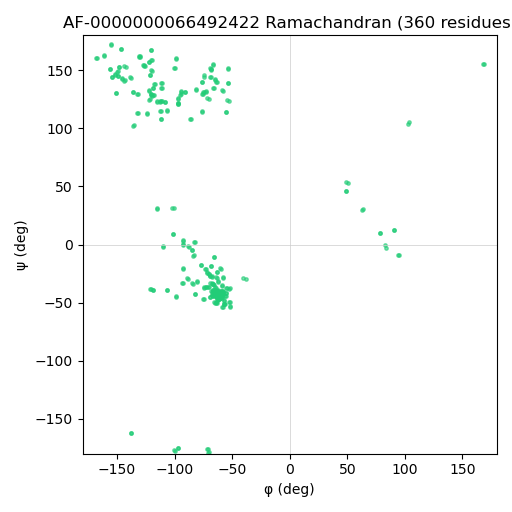-13.258 1 96.62 37 ARG B CA 1
ATOM 1733 C C . ARG B 1 37 ? 2.738 -2.057 -13.148 1 96.62 37 ARG B C 1
ATOM 1735 O O . ARG B 1 37 ? 3.449 -2.9 -13.695 1 96.62 37 ARG B O 1
ATOM 1742 N N . GLN B 1 38 ? 3.244 -1.045 -12.523 1 96.94 38 GLN B N 1
ATOM 1743 C CA . GLN B 1 38 ? 4.688 -0.86 -12.406 1 96.94 38 GLN B CA 1
ATOM 1744 C C . GLN B 1 38 ? 5.336 -2.035 -11.68 1 96.94 38 GLN B C 1
ATOM 1746 O O . GLN B 1 38 ? 6.422 -2.482 -12.055 1 96.94 38 GLN B O 1
ATOM 1751 N N . LEU B 1 39 ? 4.672 -2.525 -10.648 1 98.25 39 LEU B N 1
ATOM 1752 C CA . LEU B 1 39 ? 5.23 -3.641 -9.891 1 98.25 39 LEU B CA 1
ATOM 1753 C C . LEU B 1 39 ? 5.395 -4.871 -10.781 1 98.25 39 LEU B C 1
ATOM 1755 O O . LEU B 1 39 ? 6.438 -5.527 -10.75 1 98.25 39 LEU B O 1
ATOM 1759 N N . MET B 1 40 ? 4.375 -5.172 -11.531 1 97.88 40 MET B N 1
ATOM 1760 C CA . MET B 1 40 ? 4.395 -6.363 -12.375 1 97.88 40 MET B CA 1
ATOM 1761 C C . MET B 1 40 ? 5.488 -6.262 -13.43 1 97.88 40 MET B C 1
ATOM 1763 O O . MET B 1 40 ? 5.996 -7.277 -13.906 1 97.88 40 MET B O 1
ATOM 1767 N N . GLN B 1 41 ? 5.875 -5.059 -13.742 1 96.31 41 GLN B N 1
ATOM 1768 C CA . GLN B 1 41 ? 6.973 -4.852 -14.68 1 96.31 41 GLN B CA 1
ATOM 1769 C C . GLN B 1 41 ? 8.32 -5.016 -13.984 1 96.31 41 GLN B C 1
ATOM 1771 O O . GLN B 1 41 ? 9.289 -5.484 -14.594 1 96.31 41 GLN B O 1
ATOM 1776 N N . ASP B 1 42 ? 8.391 -4.684 -12.758 1 97.94 42 ASP B N 1
ATOM 1777 C CA . ASP B 1 42 ? 9.672 -4.555 -12.062 1 97.94 42 ASP B CA 1
ATOM 1778 C C . ASP B 1 42 ? 10.047 -5.863 -11.375 1 97.94 42 ASP B C 1
ATOM 1780 O O . ASP B 1 42 ? 11.227 -6.098 -11.078 1 97.94 42 ASP B O 1
ATOM 1784 N N . LEU B 1 43 ? 9.133 -6.773 -11.102 1 98.19 43 LEU B N 1
ATOM 1785 C CA . LEU B 1 43 ? 9.375 -7.973 -10.305 1 98.19 43 LEU B CA 1
ATOM 1786 C C . LEU B 1 43 ? 10.133 -9.016 -11.117 1 98.19 43 LEU B C 1
ATOM 1788 O O . LEU B 1 43 ? 9.836 -9.227 -12.297 1 98.19 43 LEU B O 1
ATOM 1792 N N . ARG B 1 44 ? 11.07 -9.656 -10.422 1 98.62 44 ARG B N 1
ATOM 1793 C CA . ARG B 1 44 ? 11.766 -10.805 -10.992 1 98.62 44 ARG B CA 1
ATOM 1794 C C . ARG B 1 44 ? 11.586 -12.039 -10.109 1 98.62 44 ARG B C 1
ATOM 1796 O O . ARG B 1 44 ? 11.969 -12.031 -8.938 1 98.62 44 ARG B O 1
ATOM 1803 N N . LEU B 1 45 ? 11.102 -13.078 -10.68 1 98.81 45 LEU B N 1
ATOM 1804 C CA . LEU B 1 45 ? 10.93 -14.336 -9.953 1 98.81 45 LEU B CA 1
ATOM 1805 C C . LEU B 1 45 ? 12.273 -15.031 -9.758 1 98.81 45 LEU B C 1
ATOM 1807 O O . LEU B 1 45 ? 13.023 -15.227 -10.711 1 98.81 45 LEU B O 1
ATOM 1811 N N . ILE B 1 46 ? 12.562 -15.414 -8.555 1 98.69 46 ILE B N 1
ATOM 1812 C CA . ILE B 1 46 ? 13.82 -16.078 -8.242 1 98.69 46 ILE B CA 1
ATOM 1813 C C . ILE B 1 46 ? 13.57 -17.562 -7.988 1 98.69 46 ILE B C 1
ATOM 1815 O O . ILE B 1 46 ? 14.375 -18.406 -8.367 1 98.69 46 ILE B O 1
ATOM 1819 N N . ASP B 1 47 ? 12.469 -17.859 -7.312 1 98.19 47 ASP B N 1
ATOM 1820 C CA . ASP B 1 47 ? 12.18 -19.234 -6.93 1 98.19 47 ASP B CA 1
ATOM 1821 C C . ASP B 1 47 ? 10.703 -19.406 -6.59 1 98.19 47 ASP B C 1
ATOM 1823 O O . ASP B 1 47 ? 9.977 -18.438 -6.43 1 98.19 47 ASP B O 1
ATOM 1827 N N . ALA B 1 48 ? 10.305 -20.656 -6.582 1 98.62 48 ALA B N 1
ATOM 1828 C CA . ALA B 1 48 ? 8.953 -21.031 -6.16 1 98.62 48 ALA B CA 1
ATOM 1829 C C . ALA B 1 48 ? 8.961 -22.359 -5.398 1 98.62 48 ALA B C 1
ATOM 1831 O O . ALA B 1 48 ? 9.852 -23.188 -5.582 1 98.62 48 ALA B O 1
ATOM 1832 N N . SER B 1 49 ? 7.992 -22.484 -4.57 1 98.12 49 SER B N 1
ATOM 1833 C CA . SER B 1 49 ? 7.906 -23.688 -3.736 1 98.12 49 SER B CA 1
ATOM 1834 C C . SER B 1 49 ? 6.637 -24.469 -4.039 1 98.12 49 SER B C 1
ATOM 1836 O O . SER B 1 49 ? 5.543 -23.906 -4.105 1 98.12 49 SER B O 1
ATOM 1838 N N . PRO B 1 50 ? 6.75 -25.812 -4.102 1 97.56 50 PRO B N 1
ATOM 1839 C CA . PRO B 1 50 ? 5.59 -26.641 -4.422 1 97.56 50 PRO B CA 1
ATOM 1840 C C . PRO B 1 50 ? 4.488 -26.562 -3.365 1 97.56 50 PRO B C 1
ATOM 1842 O O . PRO B 1 50 ? 3.312 -26.766 -3.676 1 97.56 50 PRO B O 1
ATOM 1845 N N . SER B 1 51 ? 4.809 -26.297 -2.168 1 97.25 51 SER B N 1
ATOM 18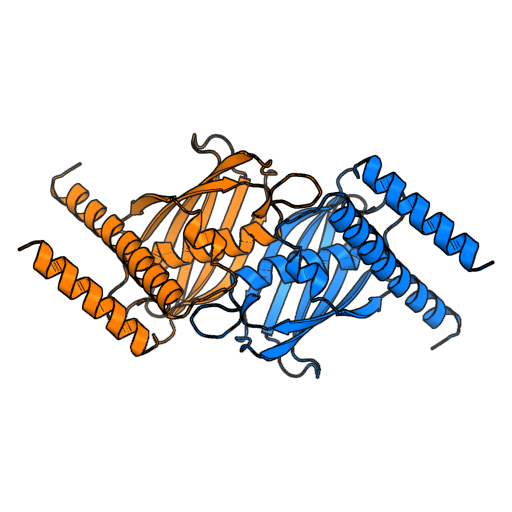46 C CA . SER B 1 51 ? 3.828 -26.234 -1.091 1 97.25 51 SER B CA 1
ATOM 1847 C C . SER B 1 51 ? 3.137 -24.875 -1.051 1 97.25 51 SER B C 1
ATOM 1849 O O . SER B 1 51 ? 2.281 -24.641 -0.197 1 97.25 51 SER B O 1
ATOM 1851 N N . GLY B 1 52 ? 3.393 -23.969 -1.894 1 98.44 52 GLY B N 1
ATOM 1852 C CA . GLY B 1 52 ? 2.918 -22.594 -1.89 1 98.44 52 GLY B CA 1
ATOM 1853 C C . GLY B 1 52 ? 3.965 -21.609 -1.425 1 98.44 52 GLY B C 1
ATOM 1854 O O . GL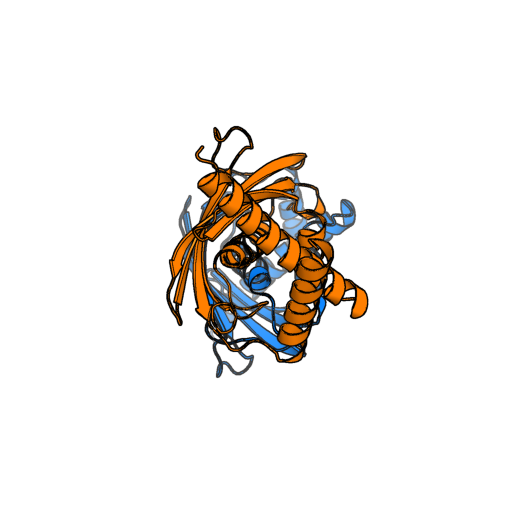Y B 1 52 ? 4.238 -21.5 -0.228 1 98.44 52 GLY B O 1
ATOM 1855 N N . GLY B 1 53 ? 4.496 -20.938 -2.318 1 98.62 53 GLY B N 1
ATOM 1856 C CA . GLY B 1 53 ? 5.574 -20 -2.018 1 98.62 53 GLY B CA 1
ATOM 1857 C C . GLY B 1 53 ? 6.27 -19.469 -3.256 1 98.62 53 GLY B C 1
ATOM 1858 O O . GLY B 1 53 ? 6.254 -20.125 -4.309 1 98.62 53 GLY B O 1
ATOM 1859 N N . ALA B 1 54 ? 6.852 -18.312 -3.109 1 98.88 54 ALA B N 1
ATOM 1860 C CA . ALA B 1 54 ? 7.641 -17.688 -4.172 1 98.88 54 ALA B CA 1
ATOM 1861 C C . ALA B 1 54 ? 8.648 -16.703 -3.605 1 98.88 54 ALA B C 1
ATOM 1863 O O . ALA B 1 54 ? 8.422 -16.125 -2.537 1 98.88 54 ALA B O 1
ATOM 1864 N N . VAL B 1 55 ? 9.734 -16.531 -4.27 1 98.88 55 VAL B N 1
ATOM 1865 C CA . VAL B 1 55 ? 10.766 -15.562 -3.941 1 98.88 55 VAL B CA 1
ATOM 1866 C C . VAL B 1 55 ? 10.961 -14.602 -5.113 1 98.88 55 VAL B C 1
ATOM 1868 O O . VAL B 1 55 ? 11.125 -15.031 -6.258 1 98.88 55 VAL B O 1
ATOM 1871 N N . TRP B 1 56 ? 10.922 -13.375 -4.785 1 98.88 56 TRP B N 1
ATOM 1872 C CA . TRP B 1 56 ? 11.039 -12.328 -5.793 1 98.88 56 TRP B CA 1
ATOM 1873 C C . TRP B 1 56 ? 12.211 -11.406 -5.484 1 98.88 56 TRP B C 1
ATOM 1875 O O . TRP B 1 56 ? 12.648 -11.305 -4.332 1 98.88 56 TRP B O 1
ATOM 1885 N N . GLU B 1 57 ? 12.672 -10.781 -6.496 1 98.88 57 GLU B N 1
ATOM 1886 C CA . GLU B 1 57 ? 13.625 -9.68 -6.359 1 98.88 57 GLU B CA 1
ATOM 1887 C C . GLU B 1 57 ? 13.078 -8.398 -6.984 1 98.88 57 GLU B C 1
ATOM 1889 O O . GLU B 1 57 ? 12.391 -8.445 -8.008 1 98.88 57 GLU B O 1
ATOM 1894 N N . LEU B 1 58 ? 13.398 -7.309 -6.402 1 98.88 58 LEU B N 1
ATOM 1895 C CA . LEU B 1 58 ? 12.953 -5.984 -6.824 1 98.88 58 LEU B CA 1
ATOM 1896 C C . LEU B 1 58 ? 13.984 -4.926 -6.457 1 98.88 58 LEU B C 1
ATOM 1898 O O . LEU B 1 58 ? 14.477 -4.895 -5.324 1 98.88 58 LEU B O 1
ATOM 1902 N N . THR B 1 59 ? 14.336 -4.113 -7.371 1 98.88 59 THR B N 1
ATOM 1903 C CA . THR B 1 59 ? 15.188 -2.967 -7.074 1 98.88 59 THR B CA 1
ATOM 1904 C C . THR B 1 59 ? 14.344 -1.72 -6.809 1 98.88 59 THR B C 1
ATOM 1906 O O . THR B 1 59 ? 13.469 -1.38 -7.602 1 98.88 59 THR B O 1
ATOM 1909 N N . ILE B 1 60 ? 14.672 -1.069 -5.746 1 98.69 60 ILE B N 1
ATOM 1910 C CA . ILE B 1 60 ? 13.906 0.104 -5.332 1 98.69 60 ILE B CA 1
ATOM 1911 C C . ILE B 1 60 ? 14.445 1.346 -6.035 1 98.69 60 ILE B C 1
ATOM 1913 O O . ILE B 1 60 ? 15.539 1.821 -5.719 1 98.69 60 ILE B O 1
ATOM 1917 N N . THR B 1 61 ? 13.68 1.82 -6.949 1 98.25 61 THR B N 1
ATOM 1918 C CA . THR B 1 61 ? 13.992 3.041 -7.688 1 98.25 61 THR B CA 1
ATOM 1919 C C . THR B 1 61 ? 13.258 4.238 -7.082 1 98.25 61 THR B C 1
ATOM 1921 O O . THR B 1 61 ? 12.555 4.102 -6.078 1 98.25 61 THR B O 1
ATOM 1924 N N . GLU B 1 62 ? 13.391 5.359 -7.715 1 97.06 62 GLU B N 1
ATOM 1925 C CA . GLU B 1 62 ? 12.703 6.566 -7.27 1 97.06 62 GLU B CA 1
ATOM 1926 C C . GLU B 1 62 ? 11.188 6.391 -7.328 1 97.06 62 GLU B C 1
ATOM 1928 O O . GLU B 1 62 ? 10.453 6.996 -6.543 1 97.06 62 GLU B O 1
ATOM 1933 N N . PHE B 1 63 ? 10.719 5.609 -8.258 1 97.5 63 PHE B N 1
ATOM 1934 C CA . PHE B 1 63 ? 9.289 5.352 -8.398 1 97.5 63 PHE B CA 1
ATOM 1935 C C . PHE B 1 63 ? 8.695 4.887 -7.07 1 97.5 63 PHE B C 1
ATOM 1937 O O . PHE B 1 63 ? 7.582 5.281 -6.707 1 97.5 63 PHE B O 1
ATOM 1944 N N . TRP B 1 64 ? 9.492 4.059 -6.328 1 98.38 64 TRP B N 1
ATOM 1945 C CA . TRP B 1 64 ? 8.992 3.408 -5.121 1 98.38 64 TRP B CA 1
ATOM 1946 C C . TRP B 1 64 ? 9.297 4.25 -3.885 1 98.38 64 TRP B C 1
ATOM 1948 O O . TRP B 1 64 ? 8.977 3.854 -2.762 1 98.38 64 TRP B O 1
ATOM 1958 N N . ALA B 1 65 ? 9.859 5.422 -4.027 1 97.5 65 ALA B N 1
ATOM 1959 C CA . ALA B 1 65 ? 10.469 6.152 -2.922 1 97.5 65 ALA B CA 1
ATOM 1960 C C . ALA B 1 65 ? 9.523 7.219 -2.377 1 97.5 65 ALA B C 1
ATOM 1962 O O . ALA B 1 65 ? 8.523 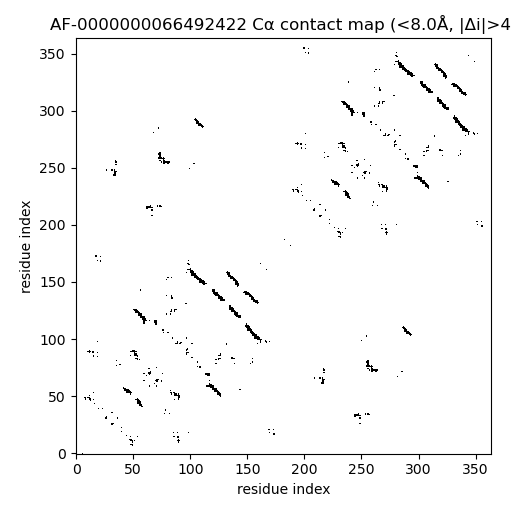7.562 -3.023 1 97.5 65 ALA B O 1
ATOM 1963 N N . ASN B 1 66 ? 9.789 7.656 -1.163 1 97.44 66 ASN B N 1
ATOM 1964 C CA . ASN B 1 66 ? 9.211 8.883 -0.626 1 97.44 66 ASN B CA 1
ATOM 1965 C C . ASN B 1 66 ? 10.203 10.047 -0.7 1 97.44 66 ASN B C 1
ATOM 1967 O O . ASN B 1 66 ? 11.305 9.891 -1.233 1 97.44 66 ASN B O 1
ATOM 1971 N N . LEU B 1 67 ? 9.82 11.18 -0.197 1 96.5 67 LEU B N 1
ATOM 1972 C CA . LEU B 1 67 ? 10.617 12.391 -0.314 1 96.5 67 LEU B CA 1
ATOM 1973 C C . LEU B 1 67 ? 11.898 12.281 0.51 1 96.5 67 LEU B C 1
ATOM 1975 O O . LEU B 1 67 ? 12.844 13.047 0.303 1 96.5 67 LEU B O 1
ATOM 1979 N N . ASN B 1 68 ? 11.938 11.359 1.455 1 96 68 ASN B N 1
ATOM 1980 C CA . ASN B 1 68 ? 13.117 11.18 2.289 1 96 68 ASN B CA 1
ATOM 1981 C C . ASN B 1 68 ? 14.148 10.273 1.617 1 96 68 ASN B C 1
ATOM 1983 O O . ASN B 1 68 ? 15.188 9.977 2.201 1 96 68 ASN B O 1
ATOM 1987 N N . GLY B 1 69 ? 13.828 9.719 0.476 1 96 69 GLY B N 1
ATOM 1988 C CA . GLY B 1 69 ? 14.812 8.977 -0.29 1 96 69 GLY B CA 1
ATOM 1989 C C . GLY B 1 69 ? 14.844 7.496 0.056 1 96 69 GLY B C 1
ATOM 1990 O O . GLY B 1 69 ? 15.812 6.801 -0.255 1 96 69 GLY B O 1
ATOM 1991 N N . VAL B 1 70 ? 13.922 7.047 0.728 1 97.94 70 VAL B N 1
ATOM 1992 C CA . VAL B 1 70 ? 13.773 5.633 1.047 1 97.94 70 VAL B CA 1
ATOM 1993 C C . VAL B 1 70 ? 12.438 5.121 0.502 1 97.94 70 VAL B C 1
ATOM 1995 O O . VAL B 1 70 ? 11.594 5.91 0.076 1 97.94 70 VAL B O 1
ATOM 1998 N N . MET B 1 71 ? 12.273 3.811 0.488 1 98.69 71 MET B N 1
ATOM 1999 C CA . MET B 1 71 ? 11.023 3.234 0.005 1 98.69 71 MET B CA 1
ATOM 2000 C C . MET B 1 71 ? 9.836 3.752 0.813 1 98.69 71 MET B C 1
ATOM 2002 O O . MET B 1 71 ? 9.891 3.797 2.043 1 98.69 71 MET B O 1
ATOM 2006 N N . HIS B 1 72 ? 8.812 4.164 0.099 1 98.75 72 HIS B N 1
ATOM 2007 C CA . HIS B 1 72 ? 7.609 4.723 0.704 1 98.75 72 HIS B CA 1
ATOM 2008 C C . HIS B 1 72 ? 6.875 3.678 1.539 1 98.75 72 HIS B C 1
ATOM 2010 O O . HIS B 1 72 ? 6.746 2.523 1.125 1 98.75 72 HIS B O 1
ATOM 2016 N N . GLY B 1 73 ? 6.32 4.023 2.646 1 98.5 73 GLY B N 1
ATOM 2017 C CA . GLY B 1 73 ? 5.59 3.102 3.504 1 98.5 73 GLY B CA 1
ATOM 2018 C C . GLY B 1 73 ? 4.418 2.439 2.807 1 98.5 73 GLY B C 1
ATOM 2019 O O . GLY B 1 73 ? 4.082 1.29 3.098 1 98.5 73 GLY B O 1
ATOM 2020 N N . GLY B 1 74 ? 3.787 3.172 1.954 1 98.56 74 GLY B N 1
ATOM 2021 C CA . GLY B 1 74 ? 2.658 2.652 1.197 1 98.56 74 GLY B CA 1
ATOM 2022 C C . GLY B 1 74 ? 3.064 1.657 0.127 1 98.56 74 GLY B C 1
ATOM 2023 O O . GLY B 1 74 ? 2.244 0.86 -0.332 1 98.56 74 GLY B O 1
ATOM 2024 N N . ALA B 1 75 ? 4.293 1.739 -0.327 1 98.81 75 ALA B N 1
ATOM 2025 C CA . ALA B 1 75 ? 4.762 0.842 -1.38 1 98.81 75 ALA B CA 1
ATOM 2026 C C . ALA B 1 75 ? 4.828 -0.6 -0.884 1 98.81 75 ALA B C 1
ATOM 2028 O O . ALA B 1 75 ? 4.566 -1.536 -1.643 1 98.81 75 ALA B O 1
ATOM 2029 N N . TYR B 1 76 ? 5.164 -0.755 0.41 1 98.94 76 TYR B N 1
ATOM 2030 C CA . TYR B 1 76 ? 5.191 -2.092 0.992 1 98.94 76 TYR B CA 1
ATOM 2031 C C . TYR B 1 76 ? 3.857 -2.803 0.794 1 98.94 76 TYR B C 1
ATOM 2033 O O . TYR B 1 76 ? 3.82 -4.012 0.562 1 98.94 76 TYR B O 1
ATOM 2041 N N . GLY B 1 77 ? 2.752 -2.023 0.9 1 98.81 77 GLY B N 1
ATOM 2042 C CA . GLY B 1 77 ? 1.425 -2.602 0.77 1 98.81 77 GLY B CA 1
ATOM 2043 C C . GLY B 1 77 ? 1.22 -3.336 -0.542 1 98.81 77 GLY B C 1
ATOM 2044 O O . GLY B 1 77 ? 0.815 -4.5 -0.551 1 98.81 77 GLY B O 1
ATOM 2045 N N . VAL B 1 78 ? 1.54 -2.662 -1.636 1 98.81 78 VAL B N 1
ATOM 2046 C CA . VAL B 1 78 ? 1.286 -3.271 -2.938 1 98.81 78 VAL B CA 1
ATOM 2047 C C . VAL B 1 78 ? 2.289 -4.395 -3.186 1 98.81 78 VAL B C 1
ATOM 2049 O O . VAL B 1 78 ? 1.95 -5.414 -3.789 1 98.81 78 VAL B O 1
ATOM 2052 N N . ILE B 1 79 ? 3.535 -4.246 -2.758 1 98.94 79 ILE B N 1
ATOM 2053 C CA . ILE B 1 79 ? 4.566 -5.258 -2.967 1 98.94 79 ILE B CA 1
ATOM 2054 C C . ILE B 1 79 ? 4.191 -6.539 -2.229 1 98.94 79 ILE B C 1
ATOM 2056 O O . ILE B 1 79 ? 4.145 -7.617 -2.826 1 98.94 79 ILE B O 1
ATOM 2060 N N . PHE B 1 80 ? 3.848 -6.41 -0.937 1 98.94 80 PHE B N 1
ATOM 2061 C CA . PHE B 1 80 ? 3.461 -7.59 -0.171 1 98.94 80 PHE B CA 1
ATOM 2062 C C . PHE B 1 80 ? 2.146 -8.164 -0.687 1 98.94 80 PHE B C 1
ATOM 2064 O O . PHE B 1 80 ? 1.998 -9.383 -0.797 1 98.94 80 PHE B O 1
ATOM 2071 N N . ASP B 1 81 ? 1.159 -7.344 -0.959 1 98.94 81 ASP B N 1
ATOM 2072 C CA . ASP B 1 81 ? -0.139 -7.793 -1.455 1 98.94 81 ASP B CA 1
ATOM 2073 C C . ASP B 1 81 ? 0.022 -8.695 -2.674 1 98.94 81 ASP B C 1
ATOM 2075 O O . ASP B 1 81 ? -0.473 -9.828 -2.684 1 98.94 81 ASP B O 1
ATOM 2079 N N . MET B 1 82 ? 0.788 -8.25 -3.633 1 98.81 82 MET B N 1
ATOM 2080 C CA . MET B 1 82 ? 0.94 -8.984 -4.891 1 98.81 82 MET B CA 1
ATOM 2081 C C . MET B 1 82 ? 1.823 -10.211 -4.703 1 98.81 82 MET B C 1
ATOM 2083 O O . MET B 1 82 ? 1.475 -11.305 -5.152 1 98.81 82 MET B O 1
ATOM 2087 N N . CYS B 1 83 ? 2.945 -10.055 -4.039 1 98.94 83 CYS B N 1
ATOM 2088 C CA . CYS B 1 83 ? 3.896 -11.156 -3.916 1 98.94 83 CYS B CA 1
ATOM 2089 C C . CYS B 1 83 ? 3.297 -12.312 -3.125 1 98.94 83 CYS B C 1
ATOM 2091 O O . CYS B 1 83 ? 3.512 -13.477 -3.461 1 98.94 83 CYS B O 1
ATOM 2093 N N . THR B 1 84 ? 2.541 -11.977 -2.057 1 98.88 84 THR B N 1
ATOM 2094 C CA . THR B 1 84 ? 1.889 -13.031 -1.292 1 98.88 84 THR B CA 1
ATOM 2095 C C . THR B 1 84 ? 0.77 -13.68 -2.105 1 98.88 84 THR B C 1
ATOM 2097 O O . THR B 1 84 ? 0.661 -14.906 -2.158 1 98.88 84 THR B O 1
ATOM 2100 N N . ALA B 1 85 ? -0.051 -12.898 -2.76 1 98.69 85 ALA B N 1
ATOM 2101 C CA . ALA B 1 85 ? -1.155 -13.445 -3.545 1 98.69 85 ALA B CA 1
ATOM 2102 C C . ALA B 1 85 ? -0.646 -14.391 -4.625 1 98.69 85 ALA B C 1
ATOM 2104 O O . ALA B 1 85 ? -1.18 -15.492 -4.797 1 98.69 85 ALA B O 1
ATOM 2105 N N . ILE B 1 86 ? 0.412 -14.031 -5.316 1 98.62 86 ILE B N 1
ATOM 2106 C CA . ILE B 1 86 ? 0.933 -14.828 -6.422 1 98.62 86 ILE B CA 1
ATOM 2107 C C . ILE B 1 86 ? 1.555 -16.109 -5.883 1 98.62 86 ILE B C 1
ATOM 2109 O O . ILE B 1 86 ? 1.579 -17.125 -6.574 1 98.62 86 ILE B O 1
ATOM 2113 N N . SER B 1 87 ? 2.01 -16.109 -4.641 1 98.5 87 SER B N 1
ATOM 2114 C CA . SER B 1 87 ? 2.666 -17.25 -4.031 1 98.5 87 SER B CA 1
ATOM 2115 C C . SER B 1 87 ? 1.698 -18.422 -3.869 1 98.5 87 SER B C 1
ATOM 2117 O O . SER B 1 87 ? 2.117 -19.547 -3.602 1 98.5 87 SER B O 1
ATOM 2119 N N . MET B 1 88 ? 0.447 -18.234 -4.062 1 98.62 88 MET B N 1
ATOM 2120 C CA . MET B 1 88 ? -0.573 -19.281 -3.975 1 98.62 88 MET B CA 1
ATOM 2121 C C . MET B 1 88 ? -0.564 -20.156 -5.223 1 98.62 88 MET B C 1
ATOM 2123 O O . MET B 1 88 ? -1.122 -21.25 -5.219 1 98.62 88 MET B O 1
ATOM 2127 N N . ASN B 1 89 ? 0.009 -19.734 -6.277 1 98.31 89 ASN B N 1
ATOM 2128 C CA . ASN B 1 89 ? -0.197 -20.312 -7.594 1 98.31 89 ASN B CA 1
ATOM 2129 C C . ASN B 1 89 ? 0.348 -21.734 -7.668 1 98.31 89 ASN B C 1
ATOM 2131 O O . ASN B 1 89 ? -0.246 -22.609 -8.312 1 98.31 89 ASN B O 1
ATOM 2135 N N . PRO B 1 90 ? 1.468 -22.078 -6.965 1 98.44 90 PRO B N 1
ATOM 2136 C CA . PRO B 1 90 ? 1.952 -23.453 -7.023 1 98.44 90 PRO B CA 1
ATOM 2137 C C . PRO B 1 90 ? 0.93 -24.469 -6.5 1 98.44 90 PRO B C 1
ATOM 2139 O O . PRO B 1 90 ? 1.008 -25.656 -6.82 1 98.44 90 PRO B O 1
ATOM 2142 N N . ILE B 1 91 ? 0.006 -24.062 -5.742 1 97.94 91 ILE B N 1
ATOM 2143 C CA . ILE B 1 91 ? -0.96 -25 -5.176 1 97.94 91 ILE B CA 1
ATOM 2144 C C . ILE B 1 91 ? -2.326 -24.781 -5.824 1 97.94 91 ILE B C 1
ATOM 2146 O O . ILE B 1 91 ? -3.289 -25.484 -5.504 1 97.94 91 ILE B O 1
ATOM 2150 N N . ALA B 1 92 ? -2.465 -23.844 -6.684 1 97.12 92 ALA B N 1
ATOM 2151 C CA . ALA B 1 92 ? -3.727 -23.531 -7.352 1 97.12 92 ALA B CA 1
ATOM 2152 C C . ALA B 1 92 ? -4.129 -24.641 -8.312 1 97.12 92 ALA B C 1
ATOM 2154 O O . ALA B 1 92 ? -3.271 -25.234 -8.969 1 97.12 92 ALA B O 1
ATOM 2155 N N . ARG B 1 93 ? -5.324 -24.859 -8.391 1 94.19 93 ARG B N 1
ATOM 2156 C CA . ARG B 1 93 ? -5.922 -25.781 -9.344 1 94.19 93 ARG B CA 1
ATOM 2157 C C . ARG B 1 93 ? -7.371 -25.422 -9.633 1 94.19 93 ARG B C 1
ATOM 2159 O O . ARG B 1 93 ? -7.918 -24.5 -9.016 1 94.19 93 ARG B O 1
ATOM 2166 N N . GLU B 1 94 ? -7.945 -26.078 -10.555 1 91.69 94 GLU B N 1
ATOM 2167 C CA . GLU B 1 94 ? -9.336 -25.781 -10.883 1 91.69 94 GLU B CA 1
ATOM 2168 C C . GLU B 1 94 ? -10.219 -25.875 -9.641 1 91.69 94 GLU B C 1
ATOM 2170 O O . GLU B 1 94 ? -10.172 -26.859 -8.906 1 91.69 94 GLU B O 1
ATOM 2175 N N . GLY B 1 95 ? -10.914 -24.828 -9.344 1 92.44 95 GLY B N 1
ATOM 2176 C CA . GLY B 1 95 ? -11.82 -24.797 -8.211 1 92.44 95 GLY B CA 1
ATOM 2177 C C . GLY B 1 95 ? -11.117 -24.469 -6.902 1 92.44 95 GLY B C 1
ATOM 2178 O O . GLY B 1 95 ? -11.742 -24.469 -5.84 1 92.44 95 GLY B O 1
ATOM 2179 N N . TYR B 1 96 ? -9.859 -24.328 -6.93 1 96.62 96 TYR B N 1
ATOM 2180 C CA . TYR B 1 96 ? -9.062 -24.094 -5.73 1 96.62 96 TYR B CA 1
ATOM 2181 C C . TYR B 1 96 ? -8.047 -22.984 -5.965 1 96.62 96 TYR B C 1
ATOM 2183 O O . TYR B 1 96 ? -6.984 -23.219 -6.547 1 96.62 96 TYR B O 1
ATOM 2191 N N . TRP B 1 97 ? -8.367 -21.797 -5.426 1 97 97 TRP B N 1
ATOM 2192 C CA . TRP B 1 97 ? -7.512 -20.625 -5.516 1 97 97 TRP B CA 1
ATOM 2193 C C . TRP B 1 97 ? -7.055 -20.391 -6.949 1 97 97 TRP B C 1
ATOM 2195 O O . TRP B 1 97 ? -5.859 -20.219 -7.207 1 97 97 TRP B O 1
ATOM 2205 N N . GLU B 1 98 ? -7.992 -20.312 -7.84 1 95.44 98 GLU B N 1
ATOM 2206 C CA . GLU B 1 98 ? -7.738 -20.109 -9.266 1 95.44 98 GLU B CA 1
ATOM 2207 C C . GLU B 1 98 ? -7.254 -18.703 -9.547 1 95.44 98 GLU B C 1
ATOM 2209 O O . GLU B 1 98 ? -7.094 -17.891 -8.617 1 95.44 98 GLU B O 1
ATOM 2214 N N . PHE B 1 99 ? -7 -18.375 -10.82 1 95.62 99 PHE B N 1
ATOM 2215 C CA . PHE B 1 99 ? -6.457 -17.109 -11.305 1 95.62 99 PHE B CA 1
ATOM 2216 C C . PHE B 1 99 ? -7.312 -15.938 -10.828 1 95.62 99 PHE B C 1
ATOM 2218 O O . PHE B 1 99 ? -8.477 -15.82 -11.195 1 95.62 99 PHE B O 1
ATOM 2225 N N . LEU B 1 100 ? -6.746 -15.062 -9.953 1 95.81 100 LEU B N 1
ATOM 2226 C CA . LEU B 1 100 ? -7.355 -13.852 -9.414 1 95.81 100 LEU B CA 1
ATOM 2227 C C . LEU B 1 100 ? -8.578 -14.195 -8.562 1 95.81 100 LEU B C 1
ATOM 2229 O O . LEU B 1 100 ? -9.523 -13.406 -8.484 1 95.81 100 LEU B O 1
ATOM 2233 N N . ALA B 1 101 ? -8.586 -15.359 -7.918 1 96.12 101 ALA B N 1
ATOM 2234 C CA . ALA B 1 101 ? -9.75 -15.812 -7.164 1 96.12 101 ALA B CA 1
ATOM 2235 C C . ALA B 1 101 ? -9.555 -15.602 -5.668 1 96.12 101 ALA B C 1
ATOM 2237 O O . ALA B 1 101 ? -9.984 -16.422 -4.855 1 96.12 101 ALA B O 1
ATOM 2238 N N . GLY B 1 102 ? -8.859 -14.641 -5.227 1 97.44 102 GLY B N 1
ATOM 2239 C CA . GLY B 1 102 ? -8.672 -14.297 -3.824 1 97.44 102 GLY B CA 1
ATOM 2240 C C . GLY B 1 102 ? -8.734 -12.805 -3.559 1 97.44 102 GLY B C 1
ATOM 2241 O O . GLY B 1 102 ? -8.25 -12 -4.359 1 97.44 102 GLY B O 1
ATOM 2242 N N . VAL B 1 103 ? -9.312 -12.477 -2.408 1 98.19 103 VAL B N 1
ATOM 2243 C CA . VAL B 1 103 ? -9.336 -11.086 -1.971 1 98.19 103 VAL B CA 1
ATOM 2244 C C . VAL B 1 103 ? -8.734 -10.977 -0.569 1 98.19 103 VAL B C 1
ATOM 2246 O O . VAL B 1 103 ? -8.766 -11.938 0.2 1 98.19 103 VAL B O 1
ATOM 2249 N N . THR B 1 104 ? -8.219 -9.852 -0.298 1 98.81 104 THR B N 1
ATOM 2250 C CA . THR B 1 104 ? -7.57 -9.609 0.987 1 98.81 104 THR B CA 1
ATOM 2251 C C . THR B 1 104 ? -8.609 -9.438 2.092 1 98.81 104 THR B C 1
ATOM 2253 O O . THR B 1 104 ? -9.578 -8.703 1.928 1 98.81 104 THR B O 1
ATOM 2256 N N . ARG B 1 105 ? -8.391 -10.117 3.115 1 98.81 105 ARG B N 1
ATOM 2257 C CA . ARG B 1 105 ? -9.164 -9.898 4.328 1 98.81 105 ARG B CA 1
ATOM 2258 C C . ARG B 1 105 ? -8.398 -9.031 5.32 1 98.81 105 ARG B C 1
ATOM 2260 O O . ARG B 1 105 ? -8.984 -8.164 5.973 1 98.81 105 ARG B O 1
ATOM 2267 N N . SER B 1 106 ? -7.148 -9.328 5.496 1 98.94 106 SER B N 1
ATOM 2268 C CA . SER B 1 106 ? -6.281 -8.484 6.309 1 98.94 106 SER B CA 1
ATOM 2269 C C . SER B 1 106 ? -4.84 -8.523 5.812 1 98.94 106 SER B C 1
ATOM 2271 O O . SER B 1 106 ? -4.383 -9.547 5.301 1 98.94 106 SER B O 1
ATOM 2273 N N . LEU B 1 107 ? -4.191 -7.492 5.898 1 98.94 107 LEU B N 1
ATOM 2274 C CA . LEU B 1 107 ? -2.77 -7.332 5.609 1 98.94 107 LEU B CA 1
ATOM 2275 C C . LEU B 1 107 ? -2.07 -6.57 6.734 1 98.94 107 LEU B C 1
ATOM 2277 O O . LEU B 1 107 ? -2.352 -5.391 6.957 1 98.94 107 LEU B O 1
ATOM 2281 N N . ASN B 1 108 ? -1.202 -7.258 7.426 1 98.94 108 ASN B N 1
ATOM 2282 C CA . ASN B 1 108 ? -0.441 -6.699 8.539 1 98.94 108 ASN B CA 1
ATOM 2283 C C . ASN B 1 108 ? 1.047 -6.609 8.211 1 98.94 108 ASN B C 1
ATOM 2285 O O . ASN B 1 108 ? 1.682 -7.621 7.91 1 98.94 108 ASN B O 1
ATOM 2289 N N . ILE B 1 109 ? 1.58 -5.453 8.297 1 98.94 109 ILE B N 1
ATOM 2290 C CA . ILE B 1 109 ? 2.971 -5.246 7.906 1 98.94 109 ILE B CA 1
ATOM 2291 C C . ILE B 1 109 ? 3.758 -4.68 9.086 1 98.94 109 ILE B C 1
ATOM 2293 O O . ILE B 1 109 ? 3.307 -3.746 9.75 1 98.94 109 ILE B O 1
ATOM 2297 N N . SER B 1 110 ? 4.867 -5.227 9.352 1 98.94 110 SER B N 1
ATOM 22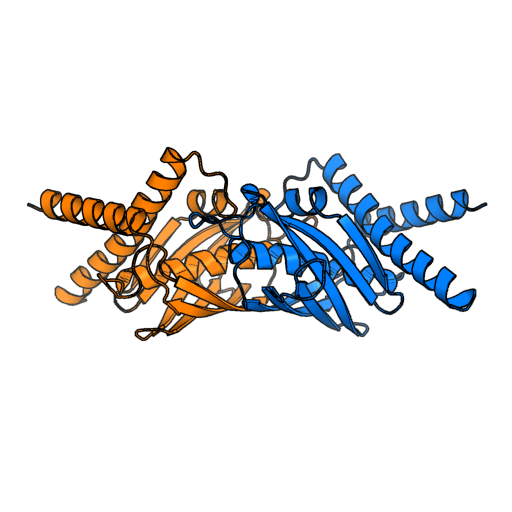98 C CA . SER B 1 110 ? 5.84 -4.703 10.305 1 98.94 110 SER B CA 1
ATOM 2299 C C . SER B 1 110 ? 7.062 -4.137 9.586 1 98.94 110 SER B C 1
ATOM 2301 O O . SER B 1 110 ? 7.715 -4.84 8.812 1 98.94 110 SER B O 1
ATOM 2303 N N . TYR B 1 111 ? 7.301 -2.932 9.844 1 98.94 111 TYR B N 1
ATOM 2304 C CA . TYR B 1 111 ? 8.422 -2.217 9.242 1 98.94 111 TYR B CA 1
ATOM 2305 C C . TYR B 1 111 ? 9.625 -2.199 10.188 1 98.94 111 TYR B C 1
ATOM 2307 O O . TYR B 1 111 ? 9.523 -1.706 11.312 1 98.94 111 TYR B O 1
ATOM 2315 N N . LEU B 1 112 ? 10.75 -2.65 9.695 1 98.81 112 LEU B N 1
ATOM 2316 C CA . LEU B 1 112 ? 11.852 -2.865 10.633 1 98.81 112 LEU B CA 1
ATOM 2317 C C . LEU B 1 112 ? 13.047 -1.993 10.273 1 98.81 112 LEU B C 1
ATOM 2319 O O . LEU B 1 112 ? 13.75 -1.507 11.164 1 98.81 112 LEU B O 1
ATOM 2323 N N . LYS B 1 113 ? 13.328 -1.838 9.031 1 98.69 113 LYS B N 1
ATOM 2324 C CA . LYS B 1 113 ? 14.438 -1.019 8.555 1 98.69 113 LYS B CA 1
ATOM 2325 C C . LYS B 1 113 ? 14.086 -0.343 7.23 1 98.69 113 LYS B C 1
ATOM 2327 O O . LYS B 1 113 ? 13.477 -0.959 6.355 1 98.69 113 LYS B O 1
ATOM 2332 N N . ALA B 1 114 ? 14.555 0.884 7.086 1 98.56 114 ALA B N 1
ATOM 2333 C CA . ALA B 1 114 ? 14.305 1.616 5.844 1 98.56 114 ALA B CA 1
ATOM 2334 C C . ALA B 1 114 ? 15.055 0.99 4.676 1 98.56 114 ALA B C 1
ATOM 2336 O O . ALA B 1 114 ? 16.109 0.383 4.863 1 98.56 114 ALA B O 1
ATOM 2337 N N . VAL B 1 115 ? 14.508 1.119 3.484 1 98.81 115 VAL B N 1
ATOM 2338 C CA . VAL B 1 115 ? 15.141 0.65 2.256 1 98.81 115 VAL B CA 1
ATOM 2339 C C . VAL B 1 115 ? 15.539 1.844 1.393 1 98.81 115 VAL B C 1
ATOM 2341 O O . VAL B 1 115 ? 14.695 2.459 0.739 1 98.81 115 VAL B O 1
ATOM 2344 N N . PRO B 1 116 ? 16.797 2.139 1.286 1 98.38 116 PRO B N 1
ATOM 2345 C CA . PRO B 1 116 ? 17.219 3.279 0.477 1 98.38 116 PRO B CA 1
ATOM 2346 C C . PRO B 1 116 ? 17 3.059 -1.019 1 98.38 116 PRO B C 1
ATOM 2348 O O . PRO B 1 116 ? 17.062 1.922 -1.492 1 98.38 116 PRO B O 1
ATOM 2351 N N . ILE B 1 117 ? 16.797 4.156 -1.705 1 98.06 117 ILE B N 1
ATOM 2352 C CA . ILE B 1 117 ? 16.75 4.105 -3.162 1 98.06 117 ILE B CA 1
ATOM 2353 C C . ILE B 1 117 ? 18.016 3.43 -3.695 1 98.06 117 ILE B C 1
ATOM 2355 O O . ILE B 1 117 ? 19.109 3.674 -3.197 1 98.06 117 ILE B O 1
ATOM 2359 N N . GLY B 1 118 ? 17.812 2.605 -4.68 1 98.38 118 GLY B N 1
ATOM 2360 C CA . GLY B 1 118 ? 18.938 1.896 -5.289 1 98.38 118 GLY B CA 1
ATOM 2361 C C . GLY B 1 118 ? 19.156 0.515 -4.703 1 98.38 118 GLY B C 1
ATOM 2362 O O . GLY B 1 118 ? 19.938 -0.276 -5.242 1 98.38 118 GLY B O 1
ATOM 2363 N N . THR B 1 119 ? 18.484 0.173 -3.645 1 98.69 119 THR B N 1
ATOM 2364 C CA . THR B 1 119 ? 18.656 -1.106 -2.963 1 98.69 119 THR B CA 1
ATOM 2365 C C . THR B 1 119 ? 17.859 -2.201 -3.672 1 98.69 119 THR B C 1
ATOM 2367 O O . THR B 1 119 ? 16.719 -1.98 -4.078 1 98.69 119 THR B O 1
ATOM 2370 N N . THR B 1 120 ? 18.469 -3.307 -3.877 1 98.88 120 THR B N 1
ATOM 2371 C CA . THR B 1 120 ? 17.75 -4.496 -4.316 1 98.88 120 THR B CA 1
ATOM 2372 C C . THR B 1 120 ? 17.297 -5.324 -3.121 1 98.88 120 THR B C 1
ATOM 2374 O O . THR B 1 120 ? 18.094 -5.633 -2.232 1 98.88 120 THR B O 1
ATOM 2377 N N . ILE B 1 121 ? 16.031 -5.672 -3.176 1 98.94 121 ILE B N 1
ATOM 2378 C CA . ILE B 1 121 ? 15.477 -6.453 -2.074 1 98.94 121 ILE B CA 1
ATOM 2379 C C . ILE B 1 121 ? 14.961 -7.789 -2.6 1 98.94 121 ILE B C 1
ATOM 2381 O O . ILE B 1 121 ? 14.719 -7.941 -3.799 1 98.94 121 ILE B O 1
ATOM 2385 N N . ARG B 1 122 ? 14.852 -8.711 -1.676 1 98.94 122 ARG B N 1
ATOM 2386 C CA . ARG B 1 122 ? 14.172 -9.984 -1.896 1 98.94 122 ARG B CA 1
ATOM 2387 C C . ARG B 1 122 ? 12.883 -10.07 -1.089 1 98.94 122 ARG B C 1
ATOM 2389 O O . ARG B 1 122 ? 12.852 -9.68 0.08 1 98.94 122 ARG B O 1
ATOM 2396 N N . ILE B 1 123 ? 11.867 -10.5 -1.688 1 98.94 123 ILE B N 1
ATOM 2397 C CA . ILE B 1 123 ? 10.602 -10.773 -1.015 1 98.94 123 ILE B CA 1
ATOM 2398 C C . ILE B 1 123 ? 10.328 -12.273 -1.021 1 98.94 123 ILE B C 1
ATOM 2400 O O . ILE B 1 123 ? 10.148 -12.875 -2.082 1 98.94 123 ILE B O 1
ATOM 2404 N N . ARG B 1 124 ? 10.312 -12.828 0.119 1 98.94 124 ARG B N 1
ATOM 2405 C CA . ARG B 1 124 ? 10.008 -14.25 0.271 1 98.94 124 ARG B CA 1
ATOM 2406 C C . ARG B 1 124 ? 8.617 -14.445 0.867 1 98.94 124 ARG B C 1
ATOM 2408 O O . ARG B 1 124 ? 8.359 -14.039 2.004 1 98.94 124 ARG B O 1
ATOM 2415 N N . ALA B 1 125 ? 7.754 -15.016 0.135 1 98.94 125 ALA B N 1
ATOM 2416 C CA . ALA B 1 125 ? 6.395 -15.312 0.583 1 98.94 125 ALA B CA 1
ATOM 2417 C C . ALA B 1 125 ? 6.176 -16.812 0.727 1 98.94 125 ALA B C 1
ATOM 2419 O O . ALA B 1 125 ? 6.637 -17.594 -0.106 1 98.94 125 ALA B O 1
ATOM 2420 N N . ASN B 1 126 ? 5.492 -17.219 1.76 1 98.88 126 ASN B N 1
ATOM 2421 C CA . ASN B 1 126 ? 5.191 -18.609 2.055 1 98.88 126 ASN B CA 1
ATOM 2422 C C . ASN B 1 126 ? 3.742 -18.797 2.496 1 98.88 126 ASN B C 1
ATOM 2424 O O . ASN B 1 126 ? 3.273 -18.109 3.404 1 98.88 126 ASN B O 1
ATOM 2428 N N . VAL B 1 127 ? 3.1 -19.75 1.896 1 98.88 127 VAL B N 1
ATOM 2429 C CA . VAL B 1 127 ? 1.752 -20.094 2.34 1 98.88 127 VAL B CA 1
ATOM 2430 C C . VAL B 1 127 ? 1.825 -20.906 3.633 1 98.88 127 VAL B C 1
ATOM 2432 O O . VAL B 1 127 ? 2.322 -22.031 3.639 1 98.88 127 VAL B O 1
ATOM 2435 N N . VAL B 1 128 ? 1.316 -20.344 4.672 1 98.88 128 VAL B N 1
ATOM 2436 C CA . VAL B 1 128 ? 1.385 -20.953 5.996 1 98.88 128 VAL B CA 1
ATOM 2437 C C . VAL B 1 128 ? 0.262 -21.984 6.152 1 98.88 128 VAL B C 1
ATOM 2439 O O . VAL B 1 128 ? 0.479 -23.062 6.68 1 98.88 128 VAL B O 1
ATOM 2442 N N . GLN B 1 129 ? -0.869 -21.578 5.688 1 98.75 129 GLN B N 1
ATOM 2443 C CA . GLN B 1 129 ? -2.072 -22.391 5.766 1 98.75 129 GLN B CA 1
ATOM 2444 C C . GLN B 1 129 ? -3.062 -22.031 4.664 1 98.75 129 GLN B C 1
ATOM 2446 O O . GLN B 1 129 ? -3.197 -20.859 4.312 1 98.75 129 GLN B O 1
ATOM 2451 N N . HIS B 1 130 ? -3.723 -23.031 4.195 1 98.5 130 HIS B N 1
ATOM 2452 C CA . HIS B 1 130 ? -4.77 -22.781 3.211 1 98.5 130 HIS B CA 1
ATOM 2453 C C . HIS B 1 130 ? -5.855 -23.859 3.283 1 98.5 130 HIS B C 1
ATOM 2455 O O . HIS B 1 130 ? -5.574 -25 3.627 1 98.5 130 HIS B O 1
ATOM 2461 N N . GLY B 1 131 ? -6.953 -23.484 3.039 1 98.12 131 GLY B N 1
ATOM 2462 C CA . GLY B 1 131 ? -8.117 -24.328 2.834 1 98.12 131 GLY B CA 1
ATOM 2463 C C . GLY B 1 131 ? -8.992 -23.875 1.682 1 98.12 131 GLY B C 1
ATOM 2464 O O . GLY B 1 131 ? -8.531 -23.141 0.798 1 98.12 131 GLY B O 1
ATOM 2465 N N . ARG B 1 132 ? -10.164 -24.328 1.657 1 97.31 132 ARG B N 1
ATOM 2466 C CA . ARG B 1 132 ? -11.07 -24.031 0.553 1 97.31 132 ARG B CA 1
ATOM 2467 C C . ARG B 1 132 ? -11.445 -22.547 0.546 1 97.31 132 ARG B C 1
ATOM 2469 O O . ARG B 1 132 ? -11.664 -21.969 -0.516 1 97.31 132 ARG B O 1
ATOM 2476 N N . THR B 1 133 ? -11.414 -21.969 1.707 1 97.94 133 THR B N 1
ATOM 2477 C CA . THR B 1 133 ? -11.984 -20.625 1.8 1 97.94 133 THR B CA 1
ATOM 2478 C C . THR B 1 133 ? -10.938 -19.625 2.279 1 97.94 133 THR B C 1
ATOM 2480 O O . THR B 1 133 ? -10.906 -18.484 1.814 1 97.94 133 THR B O 1
ATOM 2483 N N . MET B 1 134 ? -10.102 -20.047 3.201 1 98.69 134 MET B N 1
ATOM 2484 C CA . MET B 1 134 ? -9.172 -19.109 3.834 1 98.69 134 MET B CA 1
ATOM 2485 C C . MET B 1 134 ? -7.727 -19.531 3.594 1 98.69 134 MET B C 1
ATOM 2487 O O . MET B 1 134 ? -7.43 -20.719 3.512 1 98.69 134 MET B O 1
ATOM 2491 N N . ALA B 1 135 ? -6.883 -18.547 3.533 1 98.88 135 ALA B N 1
ATOM 2492 C CA . ALA B 1 135 ? -5.441 -18.781 3.471 1 98.88 135 ALA B CA 1
ATOM 2493 C C . ALA B 1 135 ? -4.676 -17.734 4.27 1 98.88 135 ALA B C 1
ATOM 2495 O O . ALA B 1 135 ? -5.074 -16.562 4.309 1 98.88 135 ALA B O 1
ATOM 2496 N N . LEU B 1 136 ? -3.648 -18.141 4.934 1 98.94 136 LEU B N 1
ATOM 2497 C CA . LEU B 1 136 ? -2.66 -17.266 5.559 1 98.94 136 LEU B CA 1
ATOM 2498 C C . LEU B 1 136 ? -1.316 -17.375 4.844 1 98.94 136 LEU B C 1
ATOM 2500 O O . LEU B 1 136 ? -0.771 -18.469 4.695 1 98.94 136 LEU B O 1
ATOM 2504 N N . ILE B 1 137 ? -0.819 -16.297 4.383 1 98.94 137 ILE B N 1
ATOM 2505 C CA . ILE B 1 137 ? 0.492 -16.219 3.746 1 98.94 137 ILE B CA 1
ATOM 2506 C C . ILE B 1 137 ? 1.405 -15.297 4.543 1 98.94 137 ILE B C 1
ATOM 2508 O O . ILE B 1 137 ? 1.017 -14.172 4.879 1 98.94 137 ILE B O 1
ATOM 2512 N N . SER B 1 138 ? 2.551 -15.75 4.871 1 98.94 138 SER B N 1
ATOM 2513 C CA . SER B 1 138 ? 3.574 -14.93 5.508 1 98.94 138 SER B CA 1
ATOM 2514 C C . SER B 1 138 ? 4.621 -14.469 4.496 1 98.94 138 SER B C 1
ATOM 2516 O O . SER B 1 138 ? 4.84 -15.133 3.479 1 98.94 138 SER B O 1
ATOM 2518 N N . ALA B 1 139 ? 5.23 -13.328 4.754 1 98.94 139 ALA B N 1
ATOM 2519 C CA . ALA B 1 139 ? 6.266 -12.836 3.85 1 98.94 139 ALA B CA 1
ATOM 2520 C C . ALA B 1 139 ? 7.324 -12.039 4.605 1 98.94 139 ALA B C 1
ATOM 2522 O O . ALA B 1 139 ? 7.043 -11.461 5.656 1 98.94 139 ALA B O 1
ATOM 2523 N N . VAL B 1 140 ? 8.508 -12.047 4.047 1 98.94 140 VAL B N 1
ATOM 2524 C CA . VAL B 1 140 ? 9.641 -11.289 4.562 1 98.94 140 VAL B CA 1
ATOM 2525 C C . VAL B 1 140 ? 10.32 -10.531 3.424 1 98.94 140 VAL B C 1
ATOM 2527 O O . VAL B 1 140 ? 10.508 -11.07 2.332 1 98.94 140 VAL B O 1
ATOM 2530 N N . MET B 1 141 ? 10.523 -9.297 3.631 1 99 141 MET B N 1
ATOM 2531 C CA . MET B 1 141 ? 11.359 -8.453 2.773 1 99 141 MET B CA 1
ATOM 2532 C C . MET B 1 141 ? 12.766 -8.328 3.346 1 99 141 MET B C 1
ATOM 2534 O O . MET B 1 141 ? 12.945 -7.848 4.469 1 99 141 MET B O 1
ATOM 2538 N N . GLU B 1 142 ? 13.758 -8.734 2.576 1 98.94 142 GLU B N 1
ATOM 2539 C CA . GLU B 1 142 ? 15.109 -8.82 3.117 1 98.94 142 GLU B CA 1
ATOM 2540 C C . GLU B 1 142 ? 16.156 -8.5 2.053 1 98.94 142 GLU B C 1
ATOM 2542 O O . GLU B 1 142 ? 15.828 -8.383 0.87 1 98.94 142 GLU B O 1
ATOM 2547 N N . SER B 1 143 ? 17.406 -8.312 2.531 1 98.88 143 SER B N 1
ATOM 2548 C CA . SER B 1 143 ? 18.516 -8.195 1.588 1 98.88 143 SER B CA 1
ATOM 2549 C C . SER B 1 143 ? 18.75 -9.516 0.854 1 98.88 143 SER B C 1
ATOM 2551 O O . SER B 1 143 ? 18.406 -10.586 1.362 1 98.88 143 SER B O 1
ATOM 2553 N N . PRO B 1 144 ? 19.328 -9.438 -0.353 1 98.31 144 PRO B N 1
ATOM 2554 C CA . PRO B 1 144 ? 19.531 -10.664 -1.125 1 98.31 144 PRO B CA 1
ATOM 2555 C C . PRO B 1 144 ? 20.375 -11.703 -0.374 1 98.31 144 PRO B C 1
ATOM 2557 O O . PRO B 1 144 ? 20.172 -12.906 -0.562 1 98.31 144 PRO B O 1
ATOM 2560 N N . ASP B 1 145 ? 21.219 -11.234 0.473 1 97.56 145 ASP B N 1
ATOM 2561 C CA . ASP B 1 145 ? 22.062 -12.164 1.21 1 97.56 145 ASP B CA 1
ATOM 2562 C C . ASP B 1 145 ? 21.375 -12.633 2.49 1 97.56 145 ASP B C 1
ATOM 2564 O O . ASP B 1 145 ? 21.938 -13.438 3.242 1 97.56 145 ASP B O 1
ATOM 2568 N N . GLY B 1 146 ? 20.219 -12.164 2.781 1 97.44 146 GLY B N 1
ATOM 2569 C CA . GLY B 1 146 ? 19.422 -12.609 3.91 1 97.44 146 GLY B CA 1
ATOM 2570 C C . GLY B 1 146 ? 19.875 -12.023 5.234 1 97.44 146 GLY B C 1
ATOM 2571 O O . GLY B 1 146 ? 19.328 -12.344 6.285 1 97.44 146 GLY B O 1
ATOM 2572 N N . LYS B 1 147 ? 20.781 -11.047 5.258 1 98.12 147 LYS B N 1
ATOM 2573 C CA . LYS B 1 147 ? 21.391 -10.547 6.492 1 98.12 147 LYS B CA 1
ATOM 2574 C C . LYS B 1 147 ? 20.562 -9.422 7.098 1 98.12 147 LYS B C 1
ATOM 2576 O O . LYS B 1 147 ? 20.625 -9.172 8.305 1 98.12 147 LYS B O 1
ATOM 2581 N N . VAL B 1 148 ? 19.891 -8.711 6.277 1 98.75 148 VAL B N 1
ATOM 2582 C CA . VAL B 1 148 ? 19.078 -7.59 6.738 1 98.75 148 VAL B CA 1
ATOM 2583 C C . VAL B 1 148 ? 17.594 -7.871 6.453 1 98.75 148 VAL B C 1
ATOM 2585 O O . VAL B 1 148 ? 17.234 -8.18 5.316 1 98.75 148 VAL B O 1
ATOM 2588 N N . VAL B 1 149 ? 16.75 -7.844 7.484 1 98.94 149 VAL B N 1
ATOM 2589 C CA . VAL B 1 149 ? 15.297 -7.891 7.324 1 98.94 149 VAL B CA 1
ATOM 2590 C C . VAL B 1 149 ? 14.719 -6.477 7.367 1 98.94 149 VAL B C 1
ATOM 2592 O O . VAL B 1 149 ? 14.906 -5.758 8.352 1 98.94 149 VAL B O 1
ATOM 2595 N N . TYR B 1 150 ? 14.031 -6.113 6.305 1 98.94 150 TYR B N 1
ATOM 2596 C CA . TYR B 1 150 ? 13.484 -4.766 6.199 1 98.94 150 TYR B CA 1
ATOM 2597 C C . TYR B 1 150 ? 12.047 -4.719 6.707 1 98.94 150 TYR B C 1
ATOM 2599 O O . TYR B 1 150 ? 11.609 -3.707 7.258 1 98.94 150 TYR B O 1
ATOM 2607 N N . ALA B 1 151 ? 11.289 -5.773 6.531 1 98.94 151 ALA B N 1
ATOM 2608 C CA . ALA B 1 151 ? 9.883 -5.82 6.918 1 98.94 151 ALA B CA 1
ATOM 2609 C C . ALA B 1 151 ? 9.344 -7.246 6.871 1 98.94 151 ALA B C 1
ATOM 2611 O O . ALA B 1 151 ? 9.93 -8.117 6.223 1 98.94 151 ALA B O 1
ATOM 2612 N N . THR B 1 152 ? 8.258 -7.484 7.547 1 98.94 152 THR B N 1
ATOM 2613 C CA . THR B 1 152 ? 7.496 -8.727 7.469 1 98.94 152 THR B CA 1
ATOM 2614 C C . THR B 1 152 ? 6.012 -8.445 7.254 1 98.94 152 THR B C 1
ATOM 2616 O O . THR B 1 152 ? 5.547 -7.332 7.512 1 98.94 152 THR B O 1
ATOM 2619 N N . ALA B 1 153 ? 5.316 -9.445 6.812 1 98.94 153 ALA B N 1
ATOM 2620 C CA . ALA B 1 153 ? 3.883 -9.266 6.594 1 98.94 153 ALA B CA 1
ATOM 2621 C C . ALA B 1 153 ? 3.127 -10.57 6.809 1 98.94 153 ALA B C 1
ATOM 2623 O O . ALA B 1 153 ? 3.676 -11.656 6.594 1 98.94 153 ALA B O 1
ATOM 2624 N N . GLU B 1 154 ? 1.948 -10.453 7.25 1 98.94 154 GLU B N 1
ATOM 2625 C CA . GLU B 1 154 ? 0.937 -11.508 7.254 1 98.94 154 GLU B CA 1
ATOM 2626 C C . GLU B 1 154 ? -0.287 -11.102 6.438 1 98.94 154 GLU B C 1
ATOM 2628 O O . GLU B 1 154 ? -0.83 -10.008 6.625 1 98.94 154 GLU B O 1
ATOM 2633 N N . HIS B 1 155 ? -0.629 -11.93 5.59 1 98.94 155 HIS B N 1
ATOM 2634 C CA . HIS B 1 155 ? -1.702 -11.656 4.641 1 98.94 155 HIS B CA 1
ATOM 2635 C C . HIS B 1 155 ? -2.787 -12.727 4.711 1 98.94 155 HIS B C 1
ATOM 2637 O O . HIS B 1 155 ? -2.545 -13.883 4.375 1 98.94 155 HIS B O 1
ATOM 2643 N N . HIS B 1 156 ? -3.969 -12.383 5.176 1 98.94 156 HIS B N 1
ATOM 2644 C CA . HIS B 1 156 ? -5.133 -13.258 5.18 1 98.94 156 HIS B CA 1
ATOM 2645 C C . HIS B 1 156 ? -5.996 -13.039 3.945 1 98.94 156 HIS B C 1
ATOM 2647 O O . HIS B 1 156 ? -6.391 -11.906 3.654 1 98.94 156 HIS B O 1
ATOM 2653 N N . LYS B 1 157 ? -6.301 -14.117 3.299 1 98.81 157 LYS B N 1
ATOM 2654 C CA . LYS B 1 157 ? -7.102 -14 2.086 1 98.81 157 LYS B CA 1
ATOM 2655 C C . LYS B 1 157 ? -8.32 -14.914 2.145 1 98.81 157 LYS B C 1
ATOM 2657 O O . LYS B 1 157 ? -8.32 -15.922 2.859 1 98.81 157 LYS B O 1
ATOM 2662 N N . VAL B 1 158 ? -9.297 -14.531 1.421 1 98.56 158 VAL B N 1
ATOM 2663 C CA . VAL B 1 158 ? -10.523 -15.305 1.265 1 98.56 158 VAL B CA 1
ATOM 2664 C C . VAL B 1 158 ? -10.719 -15.68 -0.203 1 98.56 158 VAL B C 1
ATOM 2666 O O . VAL B 1 158 ? -10.555 -14.836 -1.092 1 98.56 158 VAL B O 1
ATOM 2669 N N . HIS B 1 159 ? -11.062 -16.891 -0.404 1 98.12 159 HIS B N 1
ATOM 2670 C CA . HIS B 1 159 ? -11.328 -17.406 -1.744 1 98.12 159 HIS B CA 1
ATOM 2671 C C . HIS B 1 159 ? -12.656 -16.875 -2.285 1 98.12 159 HIS B C 1
ATOM 2673 O O . HIS B 1 159 ? -13.664 -16.891 -1.579 1 98.12 159 HIS B O 1
ATOM 2679 N N . VAL B 1 160 ? -12.656 -16.375 -3.48 1 96.75 160 VAL B N 1
ATOM 2680 C CA . VAL B 1 160 ? -13.867 -15.93 -4.172 1 96.75 160 VAL B CA 1
ATOM 2681 C C . VAL B 1 160 ? -13.914 -16.547 -5.566 1 96.75 160 VAL B C 1
ATOM 2683 O O . VAL B 1 160 ? -12.891 -17 -6.09 1 96.75 160 VAL B O 1
ATOM 2686 N N . PRO B 1 161 ? -15.062 -16.562 -6.203 1 94.25 161 PRO B N 1
ATOM 2687 C CA . PRO B 1 161 ? -15.148 -17.125 -7.547 1 94.25 161 PRO B CA 1
ATOM 2688 C C . PRO B 1 161 ? -14.328 -16.359 -8.578 1 94.25 161 PRO B C 1
ATOM 2690 O O . PRO B 1 161 ? -14.266 -15.125 -8.523 1 94.25 161 PRO B O 1
ATOM 2693 N N . VAL B 1 162 ? -13.727 -17.094 -9.398 1 95.19 162 VAL B N 1
ATOM 2694 C CA . VAL B 1 162 ? -12.961 -16.516 -10.492 1 95.19 162 VAL B CA 1
ATOM 2695 C C . VAL B 1 162 ? -13.914 -15.977 -11.562 1 95.19 162 VAL B C 1
ATOM 2697 O O . VAL B 1 162 ? -14.992 -16.531 -11.781 1 95.19 162 VAL B O 1
ATOM 2700 N N . GLN B 1 163 ? -13.57 -14.875 -12.188 1 94.56 163 GLN B N 1
ATOM 2701 C CA . GLN B 1 163 ? -14.32 -14.414 -13.352 1 94.56 163 GLN B CA 1
ATOM 2702 C C . GLN B 1 163 ? -14.18 -15.391 -14.516 1 94.56 163 GLN B C 1
ATOM 2704 O O . GLN B 1 163 ? -13.07 -15.797 -14.867 1 94.56 163 GLN B O 1
ATOM 2709 N N . PRO B 1 164 ? -15.266 -15.703 -15.156 1 94.88 164 PRO B N 1
ATOM 2710 C CA . PRO B 1 164 ? -15.234 -16.719 -16.203 1 94.88 164 PRO B CA 1
ATOM 2711 C C . PRO B 1 164 ? -14.211 -16.406 -17.297 1 94.88 164 PRO B C 1
ATOM 2713 O O . PRO B 1 164 ? -13.523 -17.312 -17.781 1 94.88 164 PRO B O 1
ATOM 2716 N N . GLU B 1 165 ? -14.133 -15.195 -17.703 1 95.12 165 GLU B N 1
ATOM 2717 C CA . GLU B 1 165 ? -13.172 -14.812 -18.719 1 95.12 165 GLU B CA 1
ATOM 2718 C C . GLU B 1 165 ? -11.742 -15.148 -18.297 1 95.12 165 GLU B C 1
ATOM 2720 O O . GLU B 1 165 ? -10.945 -15.633 -19.109 1 95.12 165 GLU B O 1
ATOM 2725 N N . TYR B 1 166 ? -11.414 -14.914 -17.047 1 94.94 166 TYR B N 1
ATOM 2726 C CA . TYR B 1 166 ? -10.062 -15.148 -16.547 1 94.94 166 TYR B CA 1
ATOM 2727 C C . TYR B 1 166 ? -9.797 -16.641 -16.375 1 94.94 166 TYR B C 1
ATOM 2729 O O . TYR B 1 166 ? -8.695 -17.125 -16.656 1 94.94 166 TYR B O 1
ATOM 2737 N N . ALA B 1 167 ? -10.828 -17.312 -15.961 1 94.31 167 ALA B N 1
ATOM 2738 C CA . ALA B 1 167 ? -10.719 -18.766 -15.883 1 94.31 167 ALA B CA 1
ATOM 2739 C C . ALA B 1 167 ? -10.391 -19.375 -17.25 1 94.31 167 ALA B C 1
ATOM 2741 O O . ALA B 1 167 ? -9.539 -20.25 -17.344 1 94.31 167 ALA B O 1
ATOM 2742 N N . GLN B 1 168 ? -11.023 -18.875 -18.219 1 95.5 168 GLN B N 1
ATOM 2743 C CA . GLN B 1 168 ? -10.828 -19.375 -19.578 1 95.5 168 GLN B CA 1
ATOM 2744 C C . GLN B 1 168 ? -9.422 -19.062 -20.078 1 95.5 168 GLN B C 1
ATOM 2746 O O . GLN B 1 168 ? -8.797 -19.891 -20.75 1 95.5 168 GLN B O 1
ATOM 2751 N N . ARG B 1 169 ? -8.945 -17.906 -19.797 1 95.44 169 ARG B N 1
ATOM 2752 C CA . ARG B 1 169 ? -7.609 -17.516 -20.219 1 95.44 169 ARG B CA 1
ATOM 2753 C C . ARG B 1 169 ? -6.543 -18.406 -19.609 1 95.44 169 ARG B C 1
ATOM 2755 O O . ARG B 1 169 ? -5.594 -18.812 -20.281 1 95.44 169 ARG B O 1
ATOM 2762 N N . MET B 1 170 ? -6.699 -18.703 -18.375 1 95.25 170 MET B N 1
ATOM 2763 C CA . MET B 1 170 ? -5.75 -19.562 -17.688 1 95.25 170 MET B CA 1
ATOM 2764 C C . MET B 1 170 ? -5.824 -20.984 -18.219 1 95.25 170 MET B C 1
ATOM 2766 O O . MET B 1 170 ? -4.793 -21.641 -18.422 1 95.25 170 MET B O 1
ATOM 2770 N N . LYS B 1 171 ? -6.98 -21.438 -18.469 1 94.25 171 LYS B N 1
ATOM 2771 C CA . LYS B 1 171 ? -7.168 -22.781 -19.031 1 94.25 171 LYS B CA 1
ATOM 2772 C C . LYS B 1 171 ? -6.488 -22.906 -20.391 1 94.25 171 LYS B C 1
ATOM 2774 O O . LYS B 1 171 ? -5.805 -23.891 -20.656 1 94.25 171 LYS B O 1
ATOM 2779 N N . LYS B 1 172 ? -6.688 -21.922 -21.219 1 95.19 172 LYS B N 1
ATOM 2780 C CA . LYS B 1 172 ? -6.062 -21.906 -22.531 1 95.19 172 LYS B CA 1
ATOM 2781 C C . LYS B 1 172 ? -4.539 -21.922 -22.422 1 95.19 172 LYS B C 1
ATOM 2783 O O . LYS B 1 172 ? -3.861 -22.609 -23.188 1 95.19 172 LYS B O 1
ATOM 2788 N N . TRP B 1 173 ? -4.059 -21.125 -21.516 1 94.81 173 TRP B N 1
ATOM 2789 C CA . TRP B 1 173 ? -2.615 -21.078 -21.297 1 94.81 173 TRP B CA 1
ATOM 2790 C C . TRP B 1 173 ? -2.09 -22.469 -20.906 1 94.81 173 TRP B C 1
ATOM 2792 O O . TRP B 1 173 ? -1.073 -22.922 -21.438 1 94.81 173 TRP B O 1
ATOM 2802 N N . ARG B 1 174 ? -2.74 -23.141 -20.016 1 92.06 174 ARG B N 1
ATOM 2803 C CA . ARG B 1 174 ? -2.33 -24.453 -19.547 1 92.06 174 ARG B CA 1
ATOM 2804 C C . ARG B 1 174 ? -2.354 -25.484 -20.688 1 92.06 174 ARG B C 1
ATOM 2806 O O . ARG B 1 174 ? -1.456 -26.312 -20.781 1 92.06 174 ARG B O 1
ATOM 2813 N N . GLN B 1 175 ? -3.357 -25.375 -21.484 1 92.69 175 GLN B N 1
ATOM 2814 C CA . GLN B 1 175 ? -3.49 -26.297 -22.609 1 92.69 175 GLN B CA 1
ATOM 2815 C C . GLN B 1 175 ? -2.346 -26.109 -23.609 1 92.69 175 GLN B C 1
ATOM 2817 O O . GLN B 1 175 ? -1.773 -27.094 -24.094 1 92.69 175 GLN B O 1
ATOM 2822 N N . ARG B 1 176 ? -2.055 -24.906 -23.859 1 92.31 176 ARG B N 1
ATOM 2823 C CA . ARG B 1 176 ? -0.962 -24.594 -24.781 1 92.31 176 ARG B CA 1
ATOM 2824 C C . ARG B 1 176 ? 0.369 -25.094 -24.219 1 92.31 176 ARG B C 1
ATOM 2826 O O . ARG B 1 176 ? 1.209 -25.594 -24.984 1 92.31 176 ARG B O 1
ATOM 2833 N N . ARG B 1 177 ? 0.58 -24.938 -22.953 1 88.69 177 ARG B N 1
ATOM 2834 C CA . ARG B 1 177 ? 1.824 -25.359 -22.312 1 88.69 177 ARG B CA 1
ATOM 2835 C C . ARG B 1 177 ? 1.966 -26.891 -22.359 1 88.69 177 ARG B C 1
ATOM 2837 O O . ARG B 1 177 ? 3.066 -27.406 -22.547 1 88.69 177 ARG B O 1
ATOM 2844 N N . GLU B 1 178 ? 0.904 -27.594 -22.156 1 86.44 178 GLU B N 1
ATOM 2845 C CA . GLU B 1 178 ? 0.904 -29.062 -22.203 1 86.44 178 GLU B CA 1
ATOM 2846 C C . GLU B 1 178 ? 1.206 -29.562 -23.625 1 86.44 178 GLU B C 1
ATOM 2848 O O . GLU B 1 178 ? 1.927 -30.547 -23.797 1 86.44 178 GLU B O 1
ATOM 2853 N N . LEU B 1 179 ? 0.667 -28.875 -24.516 1 87.62 179 LEU B N 1
ATOM 2854 C CA . LEU B 1 179 ? 0.891 -29.266 -25.906 1 87.62 179 LEU B CA 1
ATOM 2855 C C . LEU B 1 179 ? 2.344 -29.016 -26.312 1 87.62 179 LEU B C 1
ATOM 2857 O O . LEU B 1 179 ? 2.914 -29.797 -27.078 1 87.62 179 LEU B O 1
ATOM 2861 N N . ALA B 1 180 ? 2.918 -28.047 -25.797 1 86.62 180 ALA B N 1
ATOM 2862 C CA . ALA B 1 180 ? 4.293 -27.703 -26.141 1 86.62 180 ALA B CA 1
ATOM 2863 C C . ALA B 1 180 ? 5.281 -28.703 -25.531 1 86.62 180 ALA B C 1
ATOM 2865 O O . ALA B 1 180 ? 6.418 -28.812 -25.984 1 86.62 180 ALA B O 1
ATOM 2866 N N . LYS B 1 181 ? 4.945 -29.375 -24.578 1 79.5 181 LYS B N 1
ATOM 2867 C CA . LYS B 1 181 ? 5.809 -30.359 -23.922 1 79.5 181 LYS B CA 1
ATOM 2868 C C . LYS B 1 181 ? 5.773 -31.703 -24.656 1 79.5 181 LYS B C 1
ATOM 2870 O O . LYS B 1 181 ? 6.543 -32.594 -24.344 1 79.5 181 LYS B O 1
ATOM 2875 N N . LEU B 1 182 ? 4.832 -31.844 -25.656 1 73.31 182 LEU B N 1
ATOM 2876 C CA . LEU B 1 182 ? 4.758 -33.062 -26.469 1 73.31 182 LEU B CA 1
ATOM 2877 C C . LEU B 1 182 ? 5.66 -32.938 -27.688 1 73.31 182 LEU B C 1
ATOM 2879 O O . LEU B 1 182 ? 6.316 -33.906 -28.078 1 73.31 182 LEU B O 1
#